Protein AF-A0A1F9QFZ4-F1 (afdb_monomer)

Mean predicted aligned error: 11.12 Å

Radius of gyration: 21.66 Å; Cα contacts (8 Å, |Δi|>4): 250; chains: 1; bounding box: 49×41×71 Å

pLDDT: mean 77.94, std 18.56, range [30.17, 95.62]

Nearest PDB structures (foldseek):
  7vnn-assembly1_D  TM=1.848E-01  e=7.089E-01  Clostridioides difficile

Sequence (187 aa):
MIRFLRSAGFRTFTNGVMRIFTDQLNAHVEKIAKREGIDILWWPSVDGGKNGAKQEYVEKHFVRKHDRRKGNFMYRIIADMERTQSFATRTLQKKNGEPFDKLYKCSKIVKQYYIYFHDQYLGGPCYLKLSTYFPFNAEFYFNGHNAVRLQLDKQGIGYRMHKNPSPGFKTCRRFSRLRFPSAENRS

Structure (mmCIF, N/CA/C/O backbone):
data_AF-A0A1F9QFZ4-F1
#
_entry.id   AF-A0A1F9QFZ4-F1
#
loop_
_atom_site.group_PDB
_atom_site.id
_atom_site.type_symbol
_atom_site.label_atom_id
_atom_site.label_alt_id
_atom_site.label_comp_id
_atom_site.label_asym_id
_atom_site.label_entity_id
_atom_site.label_seq_id
_atom_site.pdbx_PDB_ins_code
_atom_site.Cartn_x
_atom_site.Cartn_y
_atom_site.Cartn_z
_atom_site.occupancy
_atom_site.B_iso_or_equiv
_atom_site.auth_seq_id
_atom_site.auth_comp_id
_atom_site.auth_asym_id
_atom_site.auth_atom_id
_atom_site.pdbx_PDB_model_num
ATOM 1 N N . MET A 1 1 ? 15.915 -8.441 -4.656 1.00 65.25 1 MET A N 1
ATOM 2 C CA . MET A 1 1 ? 15.500 -7.810 -5.928 1.00 65.25 1 MET A CA 1
ATOM 3 C C . MET A 1 1 ? 15.753 -8.672 -7.164 1.00 65.25 1 MET A C 1
ATOM 5 O O . MET A 1 1 ? 14.852 -9.383 -7.574 1.00 65.25 1 MET A O 1
ATOM 9 N N . ILE A 1 2 ? 16.961 -8.668 -7.744 1.00 69.06 2 ILE A N 1
ATOM 10 C CA . ILE A 1 2 ? 17.273 -9.430 -8.973 1.00 69.06 2 ILE A CA 1
ATOM 11 C C . ILE A 1 2 ? 17.060 -10.936 -8.757 1.00 69.06 2 ILE A C 1
ATOM 13 O O . ILE A 1 2 ? 16.543 -11.616 -9.633 1.00 69.06 2 ILE A O 1
ATOM 17 N N . ARG A 1 3 ? 17.371 -11.443 -7.555 1.00 73.38 3 ARG A N 1
ATOM 18 C CA . ARG A 1 3 ? 17.100 -12.837 -7.163 1.00 73.38 3 ARG A CA 1
ATOM 19 C C . ARG A 1 3 ? 15.605 -13.194 -7.207 1.00 73.38 3 ARG A C 1
ATOM 21 O O . ARG A 1 3 ? 15.288 -14.265 -7.693 1.00 73.38 3 ARG A O 1
ATOM 28 N N . PHE A 1 4 ? 14.719 -12.285 -6.782 1.00 70.75 4 PHE A N 1
ATOM 29 C CA . PHE A 1 4 ? 13.262 -12.484 -6.822 1.00 70.75 4 PHE A CA 1
ATOM 30 C C . PHE A 1 4 ? 12.738 -12.553 -8.262 1.00 70.75 4 PHE A C 1
ATOM 32 O O . PHE A 1 4 ? 11.977 -13.446 -8.612 1.00 70.75 4 PHE A O 1
ATOM 39 N N . LEU A 1 5 ? 13.191 -11.645 -9.132 1.00 71.94 5 LEU A N 1
ATOM 40 C CA . LEU A 1 5 ? 12.770 -11.670 -10.534 1.00 71.94 5 LEU A CA 1
ATOM 41 C C . LEU A 1 5 ? 13.292 -12.916 -11.267 1.00 71.94 5 LEU A C 1
ATOM 43 O O . LEU A 1 5 ? 12.565 -13.503 -12.063 1.00 71.94 5 LEU A O 1
ATOM 47 N N . ARG A 1 6 ? 14.519 -13.360 -10.958 1.00 76.56 6 ARG A N 1
ATOM 48 C CA . ARG A 1 6 ? 15.069 -14.616 -11.494 1.00 76.56 6 ARG A CA 1
ATOM 49 C C . ARG A 1 6 ? 14.302 -15.843 -11.002 1.00 76.56 6 ARG A C 1
ATOM 51 O O . ARG A 1 6 ? 14.038 -16.726 -11.807 1.00 76.56 6 ARG A O 1
ATOM 58 N N . SER A 1 7 ? 13.924 -15.898 -9.721 1.00 75.38 7 SER A N 1
ATOM 59 C CA . SER A 1 7 ? 13.113 -17.005 -9.189 1.00 75.38 7 SER A CA 1
ATOM 60 C C . SER A 1 7 ? 11.695 -17.020 -9.759 1.00 75.38 7 SER A C 1
ATOM 62 O O . SER A 1 7 ? 11.120 -18.087 -9.909 1.00 75.38 7 SER A O 1
ATOM 64 N N . ALA A 1 8 ? 11.154 -15.859 -10.136 1.00 71.06 8 ALA A N 1
ATOM 65 C CA . ALA A 1 8 ? 9.886 -15.746 -10.855 1.00 71.06 8 ALA A CA 1
ATOM 66 C C . ALA A 1 8 ? 9.988 -16.110 -12.356 1.00 71.06 8 ALA A C 1
ATOM 68 O O . ALA A 1 8 ? 9.022 -15.935 -13.090 1.00 71.06 8 ALA A O 1
ATOM 69 N N . GLY A 1 9 ? 11.145 -16.593 -12.828 1.00 74.88 9 GLY A N 1
ATOM 70 C CA . GLY A 1 9 ? 11.343 -17.076 -14.200 1.00 74.88 9 GLY A CA 1
ATOM 71 C C . GLY A 1 9 ? 11.774 -16.012 -15.214 1.00 74.88 9 GLY A C 1
ATOM 72 O O . GLY A 1 9 ? 12.004 -16.333 -16.380 1.00 74.88 9 GLY A O 1
ATOM 73 N N . PHE A 1 10 ? 11.945 -14.753 -14.800 1.00 74.44 10 PHE A N 1
ATOM 74 C CA . PHE A 1 10 ? 12.331 -13.681 -15.716 1.00 74.44 10 PHE A CA 1
ATOM 75 C C . PHE A 1 10 ? 13.844 -13.659 -15.947 1.00 74.44 10 PHE A C 1
ATOM 77 O O . PHE A 1 10 ? 14.644 -13.501 -15.020 1.00 74.44 10 PHE A O 1
ATOM 84 N N . ARG A 1 11 ? 14.236 -13.789 -17.219 1.00 68.38 11 ARG A N 1
ATOM 85 C CA . ARG A 1 11 ? 15.632 -13.668 -17.674 1.00 68.38 11 ARG A CA 1
ATOM 86 C C . ARG A 1 11 ? 16.022 -12.219 -17.982 1.00 68.38 11 ARG A C 1
ATOM 88 O O . ARG A 1 11 ? 17.185 -11.858 -17.821 1.00 68.38 11 ARG A O 1
ATOM 95 N N . THR A 1 12 ? 15.049 -11.395 -18.371 1.00 68.94 12 THR A N 1
ATOM 96 C CA . THR A 1 12 ? 15.193 -9.960 -18.648 1.00 68.94 12 THR A CA 1
ATOM 97 C C . THR A 1 12 ? 14.284 -9.152 -17.726 1.00 68.94 12 THR A C 1
ATOM 99 O O . THR A 1 12 ? 13.209 -9.599 -17.328 1.00 68.94 12 THR A O 1
ATOM 102 N N . PHE A 1 13 ? 14.726 -7.954 -17.348 1.00 75.81 13 PHE A N 1
ATOM 103 C CA . PHE A 1 13 ? 14.050 -7.127 -16.346 1.00 75.81 13 PHE A CA 1
ATOM 104 C C . PHE A 1 13 ? 13.580 -5.827 -16.977 1.00 75.81 13 PHE A C 1
ATOM 106 O O . PHE A 1 13 ? 14.001 -4.758 -16.560 1.00 75.81 13 PHE A O 1
ATOM 113 N N . THR A 1 14 ? 12.754 -5.897 -18.015 1.00 82.75 14 THR A N 1
ATOM 114 C CA . THR A 1 14 ? 12.280 -4.700 -18.720 1.00 82.75 14 THR A CA 1
ATOM 115 C C . THR A 1 14 ? 11.283 -3.904 -17.871 1.00 82.75 14 THR A C 1
ATOM 117 O O . THR A 1 14 ? 10.671 -4.421 -16.932 1.00 82.75 14 THR A O 1
ATOM 120 N N . ASN A 1 15 ? 11.055 -2.637 -18.231 1.00 82.69 15 ASN A N 1
ATOM 121 C CA . ASN A 1 15 ? 9.974 -1.851 -17.622 1.00 82.69 15 ASN A CA 1
ATOM 122 C C . ASN A 1 15 ? 8.592 -2.495 -17.866 1.00 82.69 15 ASN A C 1
ATOM 124 O O . ASN A 1 15 ? 7.703 -2.350 -17.032 1.00 82.69 15 ASN A O 1
ATOM 128 N N . GLY A 1 16 ? 8.423 -3.240 -18.968 1.00 85.81 16 GLY A N 1
ATOM 129 C CA . GLY A 1 16 ? 7.199 -3.991 -19.262 1.00 85.81 16 GLY A CA 1
ATOM 130 C C . GLY A 1 16 ? 6.939 -5.111 -18.254 1.00 85.81 16 GLY A C 1
ATOM 131 O O . GLY A 1 16 ? 5.830 -5.222 -17.743 1.00 85.81 16 GLY A O 1
ATOM 132 N N . VAL A 1 17 ? 7.974 -5.872 -17.879 1.00 84.94 17 VAL A N 1
ATOM 133 C CA . VAL A 1 17 ? 7.864 -6.899 -16.827 1.00 84.94 17 VAL A CA 1
ATOM 134 C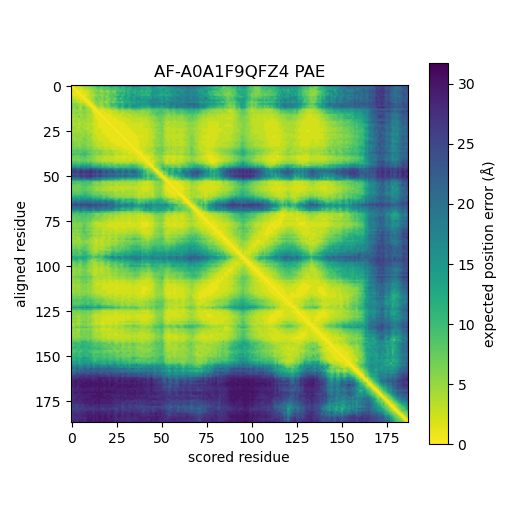 C . VAL A 1 17 ? 7.449 -6.274 -15.494 1.00 84.94 17 VAL A C 1
ATOM 136 O O . VAL A 1 17 ? 6.544 -6.779 -14.834 1.00 84.94 17 VAL A O 1
ATOM 139 N N . MET A 1 18 ? 8.053 -5.143 -15.108 1.00 86.19 18 MET A N 1
ATOM 140 C CA . MET A 1 18 ? 7.659 -4.437 -13.879 1.00 86.19 18 MET A CA 1
ATOM 141 C C . MET A 1 18 ? 6.194 -3.992 -13.923 1.00 86.19 18 MET A C 1
ATOM 143 O O . MET A 1 18 ? 5.493 -4.116 -12.923 1.00 86.19 18 MET A O 1
ATOM 147 N N . ARG A 1 19 ? 5.732 -3.513 -15.084 1.00 88.00 19 ARG A N 1
ATOM 148 C CA . ARG A 1 19 ? 4.348 -3.082 -15.291 1.00 88.00 19 ARG A CA 1
ATOM 149 C C . ARG A 1 19 ? 3.355 -4.234 -15.143 1.00 88.00 19 ARG A C 1
ATOM 151 O O . ARG A 1 19 ? 2.362 -4.056 -14.455 1.00 88.00 19 ARG A O 1
ATOM 158 N N . ILE A 1 20 ? 3.659 -5.419 -15.679 1.00 89.69 20 ILE A N 1
ATOM 159 C CA . ILE A 1 20 ? 2.808 -6.613 -15.518 1.00 89.69 20 ILE A CA 1
ATOM 160 C C . ILE A 1 20 ? 2.581 -6.925 -14.035 1.00 89.69 20 ILE A C 1
ATOM 162 O O . ILE A 1 20 ? 1.445 -7.125 -13.611 1.00 89.69 20 ILE A O 1
ATOM 166 N N . PHE A 1 21 ? 3.641 -6.919 -13.224 1.00 88.81 21 PHE A N 1
ATOM 167 C CA . PHE A 1 21 ? 3.508 -7.154 -11.785 1.00 88.81 21 PHE A CA 1
ATOM 168 C C . PHE A 1 21 ? 2.743 -6.036 -11.069 1.00 88.81 21 PHE A C 1
ATOM 170 O O . PHE A 1 21 ? 1.946 -6.315 -10.176 1.00 88.81 21 PHE A O 1
ATOM 177 N N . THR A 1 22 ? 2.960 -4.778 -11.460 1.00 91.25 22 THR A N 1
ATOM 178 C CA . THR A 1 22 ? 2.176 -3.640 -10.963 1.00 91.25 22 THR A CA 1
ATOM 179 C C . THR A 1 22 ? 0.687 -3.818 -11.247 1.00 91.25 22 THR A C 1
ATOM 181 O O . THR A 1 22 ? -0.129 -3.635 -10.345 1.00 91.25 22 THR A O 1
ATOM 184 N N . ASP A 1 23 ? 0.327 -4.211 -12.465 1.00 92.88 23 ASP A N 1
ATOM 185 C CA . ASP A 1 23 ? -1.064 -4.400 -12.872 1.00 92.88 23 ASP A CA 1
ATOM 186 C C . ASP A 1 23 ? -1.697 -5.585 -12.124 1.00 92.88 23 ASP A C 1
ATOM 188 O O . ASP A 1 23 ? -2.798 -5.459 -11.586 1.00 92.88 23 ASP A O 1
ATOM 192 N N . GLN A 1 24 ? -0.969 -6.699 -11.979 1.00 92.81 24 GLN A N 1
ATOM 193 C CA . GLN A 1 24 ? -1.411 -7.853 -11.187 1.00 92.81 24 GLN A CA 1
ATOM 194 C C . GLN A 1 24 ? -1.642 -7.500 -9.714 1.00 92.81 24 GLN A C 1
ATOM 196 O O . GLN A 1 24 ? -2.657 -7.895 -9.140 1.00 92.81 24 GLN A O 1
ATOM 201 N N . LEU A 1 25 ? -0.730 -6.742 -9.099 1.00 92.50 25 LEU A N 1
ATOM 202 C CA . LEU A 1 25 ? -0.867 -6.321 -7.707 1.00 92.50 25 LEU A CA 1
ATOM 203 C C . LEU A 1 25 ? -2.071 -5.392 -7.520 1.00 92.50 25 LEU A C 1
ATOM 205 O O . LEU A 1 25 ? -2.849 -5.582 -6.587 1.00 92.50 25 LEU A O 1
ATOM 209 N N . ASN A 1 26 ? -2.251 -4.417 -8.415 1.00 94.00 26 ASN A N 1
ATOM 210 C CA . ASN A 1 26 ? -3.405 -3.521 -8.377 1.00 94.00 26 ASN A CA 1
ATOM 211 C C . ASN A 1 26 ? -4.721 -4.293 -8.507 1.00 94.00 26 ASN A C 1
ATOM 213 O O . ASN A 1 26 ? -5.596 -4.138 -7.657 1.00 94.00 26 ASN A O 1
ATOM 217 N N . ALA A 1 27 ? -4.823 -5.186 -9.495 1.00 95.19 27 ALA A N 1
ATOM 218 C CA . ALA A 1 27 ? -6.003 -6.024 -9.686 1.00 95.19 27 ALA A CA 1
ATOM 219 C C . ALA A 1 27 ? -6.281 -6.917 -8.465 1.00 95.19 27 ALA A C 1
ATOM 221 O O . ALA A 1 27 ? -7.435 -7.133 -8.093 1.00 95.19 27 ALA A O 1
ATOM 222 N N . HIS A 1 28 ? -5.235 -7.424 -7.807 1.00 94.31 28 HIS A N 1
ATOM 223 C CA . HIS A 1 28 ? -5.380 -8.234 -6.602 1.00 94.31 28 HIS A CA 1
ATOM 224 C C . HIS A 1 28 ? -5.918 -7.425 -5.414 1.00 94.31 28 HIS A C 1
ATOM 226 O O . HIS A 1 28 ? -6.856 -7.872 -4.752 1.00 94.31 28 HIS A O 1
ATOM 232 N N . VAL A 1 29 ? -5.370 -6.229 -5.170 1.00 93.19 29 VAL A N 1
ATOM 233 C CA . VAL A 1 29 ? -5.848 -5.326 -4.109 1.00 93.19 29 VAL A CA 1
ATOM 234 C C . VAL A 1 29 ? -7.303 -4.936 -4.352 1.00 93.19 29 VAL A C 1
ATOM 236 O O . VAL A 1 29 ? -8.114 -5.026 -3.435 1.00 93.19 29 VAL A O 1
ATOM 239 N N . GLU A 1 30 ? -7.662 -4.575 -5.584 1.00 94.44 30 GLU A N 1
ATOM 240 C CA . GLU A 1 30 ? -9.037 -4.222 -5.957 1.00 94.44 30 GLU A CA 1
ATOM 241 C C . GLU A 1 30 ? -10.002 -5.403 -5.788 1.00 94.44 30 GLU A C 1
ATOM 243 O O . GLU A 1 30 ? -11.102 -5.244 -5.254 1.00 94.44 30 GLU A O 1
ATOM 248 N N . LYS A 1 31 ? -9.577 -6.615 -6.166 1.00 95.50 31 LYS A N 1
ATOM 249 C CA . LYS A 1 31 ? -10.366 -7.837 -5.971 1.00 95.50 31 LYS A CA 1
ATOM 250 C C . LYS A 1 31 ? -10.617 -8.124 -4.491 1.00 95.50 31 LYS A C 1
ATOM 252 O O . LYS A 1 31 ? -11.746 -8.457 -4.132 1.00 95.50 31 LYS A O 1
ATOM 257 N N . ILE A 1 32 ? -9.593 -8.005 -3.642 1.00 93.00 32 ILE A N 1
ATOM 258 C CA . ILE A 1 32 ? -9.737 -8.184 -2.190 1.00 93.00 32 ILE A CA 1
ATOM 259 C C . ILE A 1 32 ? -10.654 -7.103 -1.621 1.00 93.00 32 ILE A C 1
ATOM 261 O O . ILE A 1 32 ? -11.606 -7.433 -0.924 1.00 93.00 32 ILE A O 1
ATOM 265 N N . ALA A 1 33 ? -10.426 -5.836 -1.966 1.00 93.50 33 ALA A N 1
ATOM 266 C CA . ALA A 1 33 ? -11.241 -4.718 -1.503 1.00 93.50 33 ALA A CA 1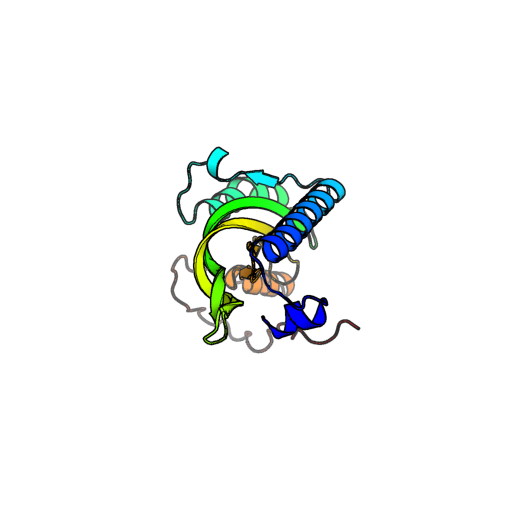
ATOM 267 C C . ALA A 1 33 ? -12.730 -4.934 -1.817 1.00 93.50 33 ALA A C 1
ATOM 269 O O . ALA A 1 33 ? -13.576 -4.826 -0.931 1.00 93.50 33 ALA A O 1
ATOM 270 N N . LYS A 1 34 ? -13.044 -5.355 -3.049 1.00 94.25 34 LYS A N 1
ATOM 271 C CA . LYS A 1 34 ? -14.412 -5.685 -3.466 1.00 94.25 34 LYS A CA 1
ATOM 272 C C . LYS A 1 34 ? -14.992 -6.873 -2.698 1.00 94.25 34 LYS A C 1
ATOM 274 O O . LYS A 1 34 ? -16.148 -6.817 -2.294 1.00 94.25 34 LYS A O 1
ATOM 279 N N . ARG A 1 35 ? -14.214 -7.944 -2.506 1.00 93.06 35 ARG A N 1
ATOM 280 C CA . ARG A 1 35 ? -14.666 -9.149 -1.789 1.00 93.06 35 ARG A CA 1
ATOM 281 C C . ARG A 1 35 ? -15.005 -8.854 -0.329 1.00 93.06 35 ARG A C 1
ATOM 283 O O . ARG A 1 35 ? -16.003 -9.357 0.165 1.00 93.06 35 ARG A O 1
ATOM 290 N N . GLU A 1 36 ? -14.191 -8.040 0.333 1.00 88.06 36 GLU A N 1
ATOM 291 C CA . GLU A 1 36 ? -14.385 -7.669 1.739 1.00 88.06 36 GLU A CA 1
ATOM 292 C C . GLU A 1 36 ? -15.364 -6.489 1.919 1.00 88.06 36 GLU A C 1
ATOM 294 O O . GLU A 1 36 ? -15.640 -6.084 3.047 1.00 88.06 36 GLU A O 1
ATOM 299 N N . GLY A 1 37 ? -15.885 -5.911 0.827 1.00 89.81 37 GLY A N 1
ATOM 300 C CA . GLY A 1 37 ? -16.805 -4.768 0.869 1.00 89.81 37 GLY A CA 1
ATOM 301 C C . GLY A 1 37 ? -16.161 -3.474 1.379 1.00 89.81 37 GLY A C 1
ATOM 302 O O . GLY A 1 37 ? -16.815 -2.677 2.050 1.00 89.81 37 GLY A O 1
ATOM 303 N N . ILE A 1 38 ? -14.869 -3.274 1.109 1.00 89.38 38 ILE A N 1
ATOM 304 C CA . ILE A 1 38 ? -14.099 -2.125 1.590 1.00 89.38 38 ILE A CA 1
ATOM 305 C C . ILE A 1 38 ? -13.768 -1.216 0.416 1.00 89.38 38 ILE A C 1
ATOM 307 O O . ILE A 1 38 ? -12.968 -1.583 -0.443 1.00 89.38 38 ILE A O 1
ATOM 311 N N . ASP A 1 39 ? -14.324 -0.004 0.392 1.00 89.00 39 ASP A N 1
ATOM 312 C CA . ASP A 1 39 ? -14.003 0.904 -0.710 1.00 89.00 39 ASP A CA 1
ATOM 313 C C . ASP A 1 39 ? -12.581 1.468 -0.597 1.00 89.00 39 ASP A C 1
ATOM 315 O O . ASP A 1 39 ? -12.064 1.767 0.489 1.00 89.00 39 ASP A O 1
ATOM 319 N N . ILE A 1 40 ? -11.984 1.674 -1.768 1.00 92.81 40 ILE A N 1
ATOM 320 C CA . ILE A 1 40 ? -10.698 2.340 -1.941 1.00 92.81 40 ILE A CA 1
ATOM 321 C C . ILE A 1 40 ? -10.967 3.829 -2.167 1.00 92.81 40 ILE A C 1
ATOM 323 O O . ILE A 1 40 ? -11.568 4.215 -3.167 1.00 92.81 40 ILE A O 1
ATOM 327 N N . LEU A 1 41 ? -10.514 4.678 -1.247 1.00 92.50 41 LEU A N 1
ATOM 328 C CA . LEU A 1 41 ? -10.613 6.130 -1.383 1.00 92.50 41 LEU A CA 1
ATOM 329 C C . LEU A 1 41 ? -9.438 6.676 -2.185 1.00 92.50 41 LEU A C 1
ATOM 331 O O . LEU A 1 41 ? -8.287 6.404 -1.853 1.00 92.50 41 LEU A O 1
ATOM 335 N N . TRP A 1 42 ? -9.718 7.498 -3.191 1.00 91.75 42 TRP A N 1
ATOM 336 C CA . TRP A 1 42 ? -8.683 8.217 -3.926 1.00 91.75 42 TRP A CA 1
ATOM 337 C C . TRP A 1 42 ? -8.329 9.526 -3.219 1.00 91.75 42 TRP A C 1
ATOM 339 O O . TRP A 1 42 ? -9.088 10.491 -3.278 1.00 91.75 42 TRP A O 1
ATOM 349 N N . TRP A 1 43 ? -7.180 9.561 -2.539 1.00 89.81 43 TRP A N 1
ATOM 350 C CA . TRP A 1 43 ? -6.787 10.667 -1.661 1.00 89.81 43 TRP A CA 1
ATOM 351 C C . TRP A 1 43 ? -6.787 12.053 -2.327 1.00 89.81 43 TRP A C 1
ATOM 353 O O . TRP A 1 43 ? -7.321 12.984 -1.716 1.00 89.81 43 TRP A O 1
ATOM 363 N N . PRO A 1 44 ? -6.282 12.222 -3.568 1.00 83.44 44 PRO A N 1
ATOM 364 C CA . PRO A 1 44 ? -6.315 13.518 -4.246 1.00 83.44 44 PRO A CA 1
ATOM 365 C C . PRO A 1 44 ? -7.720 14.115 -4.409 1.00 83.44 44 PRO A C 1
ATOM 367 O O . PRO A 1 44 ? -7.845 15.332 -4.493 1.00 83.44 44 PRO A O 1
ATOM 370 N N . SER A 1 45 ? -8.770 13.288 -4.423 1.00 78.81 45 SER A N 1
ATOM 371 C CA . SER A 1 45 ? -10.165 13.737 -4.545 1.00 78.81 45 SER A CA 1
ATOM 372 C C . SER A 1 45 ? -10.872 13.971 -3.207 1.00 78.81 45 SER A C 1
ATOM 374 O O . SER A 1 45 ? -12.024 14.391 -3.218 1.00 78.81 45 SER A O 1
ATOM 376 N N . VAL A 1 46 ? -10.228 13.684 -2.071 1.00 74.19 46 VAL A N 1
ATOM 377 C CA .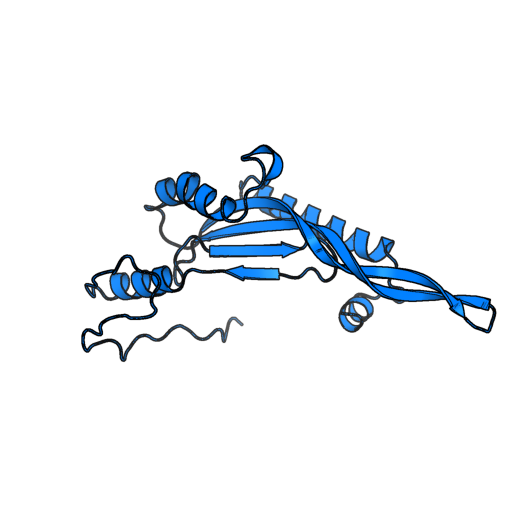 VAL A 1 46 ? -10.857 13.795 -0.744 1.00 74.19 46 VAL A CA 1
ATOM 378 C C . VAL A 1 46 ? -10.533 15.132 -0.075 1.00 74.19 46 VAL A C 1
ATOM 380 O O . VAL A 1 46 ? -11.456 15.859 0.255 1.00 74.19 46 VAL A O 1
ATOM 383 N N . ASP A 1 47 ? -9.249 15.465 0.113 1.00 64.44 47 ASP A N 1
ATOM 384 C CA . ASP A 1 47 ? -8.841 16.615 0.953 1.00 64.44 47 ASP A CA 1
ATOM 385 C C . ASP A 1 47 ? -7.565 17.345 0.457 1.00 64.44 47 ASP A C 1
ATOM 387 O O . ASP A 1 47 ? -6.894 18.057 1.205 1.00 64.44 47 ASP A O 1
ATOM 391 N N . GLY A 1 48 ? -7.185 17.187 -0.818 1.00 56.69 48 GLY A N 1
ATOM 392 C CA . GLY A 1 48 ? -6.175 18.055 -1.447 1.00 56.69 48 GLY A CA 1
ATOM 393 C C . GLY A 1 48 ? -4.722 17.898 -0.961 1.00 56.69 48 GLY A C 1
ATOM 394 O O . GLY A 1 48 ? -3.909 18.792 -1.182 1.00 56.69 48 GLY A O 1
ATOM 395 N N . GLY A 1 49 ? -4.353 16.770 -0.339 1.00 54.53 49 GLY A N 1
ATOM 396 C CA . GLY A 1 49 ? -2.943 16.354 -0.294 1.00 54.53 49 GLY A CA 1
ATOM 397 C C . GLY A 1 49 ? -2.032 17.033 0.742 1.00 54.53 49 GLY A C 1
ATOM 398 O O . GLY A 1 49 ? -0.869 17.288 0.439 1.00 54.53 4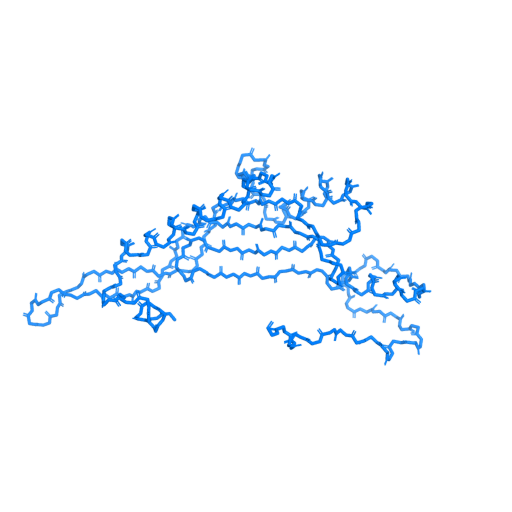9 GLY A O 1
ATOM 399 N N . LYS A 1 50 ? -2.487 17.287 1.978 1.00 54.62 50 LYS A N 1
ATOM 400 C CA . LYS A 1 50 ? -1.564 17.654 3.078 1.00 54.62 50 LYS A CA 1
ATOM 401 C C . LYS A 1 50 ? -0.936 16.412 3.734 1.00 54.62 50 LYS A C 1
ATOM 403 O O . LYS A 1 50 ? -1.621 15.422 3.997 1.00 54.62 50 LYS A O 1
ATOM 408 N N . ASN A 1 51 ? 0.365 16.463 4.032 1.00 49.66 51 ASN A N 1
ATOM 409 C CA . ASN A 1 51 ? 1.059 15.418 4.799 1.00 49.66 51 ASN A CA 1
ATOM 410 C C . ASN A 1 51 ? 0.464 15.308 6.217 1.00 49.66 51 ASN A C 1
ATOM 412 O O . ASN A 1 51 ? 0.202 16.323 6.853 1.00 49.66 51 ASN A O 1
ATOM 416 N N . GLY A 1 52 ? 0.231 14.082 6.702 1.00 59.66 52 GLY A N 1
ATOM 417 C CA . GLY A 1 52 ? -0.386 13.806 8.014 1.00 59.66 52 GLY A CA 1
ATOM 418 C C . GLY A 1 52 ? -1.922 13.750 8.021 1.00 59.66 52 GLY A C 1
ATOM 419 O O . GLY A 1 52 ? -2.502 13.080 8.872 1.00 59.66 52 GLY A O 1
ATOM 420 N N . ALA A 1 53 ? -2.587 14.331 7.017 1.00 77.31 53 ALA A N 1
ATOM 421 C CA . ALA A 1 53 ? -4.048 14.398 6.972 1.00 77.31 53 ALA A CA 1
ATOM 422 C C . ALA A 1 53 ? -4.729 13.038 6.727 1.00 77.31 53 ALA A C 1
ATOM 424 O O . ALA A 1 53 ? -5.861 12.855 7.155 1.00 77.31 53 ALA A O 1
ATOM 425 N N . LYS A 1 54 ? -4.059 12.050 6.109 1.00 86.69 54 LYS A N 1
ATOM 426 C CA . LYS A 1 54 ? -4.645 10.712 5.865 1.00 86.69 54 LYS A CA 1
ATOM 427 C C . LYS A 1 54 ? -5.010 9.991 7.165 1.00 86.69 54 LYS A C 1
ATOM 429 O O . LYS A 1 54 ? -6.110 9.460 7.294 1.00 86.69 54 LYS A O 1
ATOM 434 N N . GLN A 1 55 ? -4.087 9.980 8.131 1.00 86.31 55 GLN A N 1
ATOM 435 C CA . GLN A 1 55 ? -4.314 9.320 9.415 1.00 86.31 55 GLN A CA 1
ATOM 436 C C . GLN A 1 55 ? -5.382 10.063 10.222 1.00 86.31 55 GLN A C 1
ATOM 438 O O . GLN A 1 55 ? -6.329 9.431 10.681 1.00 86.31 55 GLN A O 1
ATOM 443 N N . GLU A 1 56 ? -5.286 11.392 10.318 1.00 86.00 56 GLU A N 1
ATOM 444 C CA . GLU A 1 56 ? -6.292 12.218 10.996 1.00 86.00 56 GLU A CA 1
ATOM 445 C C . GLU A 1 56 ? -7.685 12.052 10.366 1.00 86.00 56 GLU A C 1
ATOM 447 O O . GLU A 1 56 ? -8.686 11.899 11.069 1.00 86.00 56 GLU A O 1
ATOM 452 N N . TYR A 1 57 ? -7.757 12.000 9.033 1.00 88.06 57 TYR A N 1
ATOM 453 C CA . TYR A 1 57 ? -8.988 11.742 8.296 1.00 88.06 57 TYR A CA 1
ATOM 454 C C . TYR A 1 57 ? -9.596 10.394 8.687 1.00 88.06 57 TYR A C 1
ATOM 456 O O . TYR A 1 57 ? -10.796 10.323 8.963 1.00 88.06 57 TYR A O 1
ATOM 464 N N . VAL A 1 58 ? -8.782 9.336 8.760 1.00 88.75 58 VAL A N 1
ATOM 465 C CA . VAL A 1 58 ? -9.254 8.004 9.155 1.00 88.75 58 VAL A CA 1
ATOM 466 C C . VAL A 1 58 ? -9.719 7.979 10.609 1.00 88.75 58 VAL A C 1
ATOM 468 O O . VAL A 1 58 ? -10.790 7.439 10.903 1.00 88.75 58 VAL A O 1
ATOM 471 N N . GLU A 1 59 ? -8.961 8.604 11.508 1.00 87.38 59 GLU A N 1
ATOM 472 C CA . GLU A 1 59 ? -9.314 8.739 12.923 1.00 87.38 59 GLU A CA 1
ATOM 473 C C . GLU A 1 59 ? -10.664 9.444 13.099 1.00 87.38 59 GLU A C 1
ATOM 475 O O . GLU A 1 59 ? -11.556 8.951 13.798 1.00 87.38 59 GLU A O 1
ATOM 480 N N . LYS A 1 60 ? -10.853 10.566 12.401 1.00 85.94 60 LYS A N 1
ATOM 481 C CA . LYS A 1 60 ? -12.061 11.387 12.482 1.00 85.94 60 LYS A CA 1
ATOM 482 C C . LYS A 1 60 ? -13.288 10.704 11.875 1.00 85.94 60 LYS A C 1
ATOM 484 O O . LYS A 1 60 ? -14.358 10.752 12.482 1.00 85.94 60 LYS A O 1
ATOM 489 N N . HIS A 1 61 ? -13.156 10.077 10.704 1.00 85.62 61 HIS A N 1
ATOM 490 C CA . HIS A 1 61 ? -14.307 9.587 9.935 1.00 85.62 61 HIS A CA 1
ATOM 491 C C . HIS A 1 61 ? -14.670 8.126 10.199 1.00 85.62 61 HIS A C 1
ATOM 493 O O . HIS A 1 61 ? -15.852 7.786 10.088 1.00 85.62 61 HIS A O 1
ATOM 499 N N . PHE A 1 62 ? -13.699 7.279 10.559 1.00 85.38 62 PHE A N 1
ATOM 500 C CA . PHE A 1 62 ? -13.908 5.835 10.701 1.00 85.38 62 PHE A CA 1
ATOM 501 C C . PHE A 1 62 ? -13.645 5.335 12.122 1.00 85.38 62 PHE A C 1
ATOM 503 O O . PHE A 1 62 ? -14.483 4.616 12.662 1.00 85.38 62 PHE A O 1
ATOM 510 N N . VAL A 1 63 ? -12.550 5.740 12.776 1.00 83.12 63 VAL A N 1
ATOM 511 C CA . VAL A 1 63 ? -12.208 5.204 14.112 1.00 83.12 63 VAL A CA 1
ATOM 512 C C . VAL A 1 63 ? -13.283 5.554 15.142 1.00 83.12 63 VAL A C 1
ATOM 514 O O . VAL A 1 63 ? -13.829 4.657 15.781 1.00 83.12 63 VAL A O 1
ATOM 517 N N . ARG A 1 64 ? -13.694 6.828 15.227 1.00 73.94 64 ARG A N 1
ATOM 518 C CA . ARG A 1 64 ? -14.741 7.269 16.176 1.00 73.94 64 ARG A CA 1
ATOM 519 C C . ARG A 1 64 ? -16.094 6.572 15.980 1.00 73.94 64 ARG A C 1
ATOM 521 O O . ARG A 1 64 ? -16.867 6.486 16.928 1.00 73.94 64 ARG A O 1
ATOM 528 N N . LYS A 1 65 ? -16.394 6.073 14.775 1.00 70.69 65 LYS A N 1
ATOM 529 C CA . LYS A 1 65 ? -17.643 5.345 14.473 1.00 70.69 65 LYS A CA 1
ATOM 530 C C . LYS A 1 65 ? -17.559 3.853 14.805 1.00 70.69 65 LYS A C 1
ATOM 532 O O . LYS A 1 65 ? -18.589 3.214 15.005 1.00 70.69 65 LYS A O 1
ATOM 537 N N . HIS A 1 66 ? -16.350 3.295 14.854 1.00 67.19 66 HIS A N 1
ATOM 538 C CA . HIS A 1 66 ? -16.107 1.859 15.002 1.00 67.19 66 HIS A CA 1
ATOM 539 C C . HIS A 1 66 ? -15.575 1.443 16.377 1.00 67.19 66 HIS A C 1
ATOM 541 O O . HIS A 1 66 ? -15.353 0.255 16.584 1.00 67.19 66 HIS A O 1
ATOM 547 N N . ASP A 1 67 ? -15.470 2.370 17.331 1.00 60.22 67 ASP A N 1
ATOM 548 C CA . ASP A 1 67 ? -14.932 2.155 18.689 1.00 60.22 67 ASP A CA 1
ATOM 549 C C . ASP A 1 67 ? -15.655 1.054 19.505 1.00 60.22 67 ASP A C 1
ATOM 551 O O . ASP A 1 67 ? -15.181 0.600 20.540 1.00 60.22 67 ASP A O 1
ATOM 555 N N . ARG A 1 68 ? -16.815 0.576 19.030 1.00 61.56 68 ARG A N 1
ATOM 556 C CA . ARG A 1 68 ? -17.589 -0.514 19.654 1.00 61.56 68 ARG A CA 1
ATOM 557 C C . ARG A 1 68 ? -17.342 -1.898 19.044 1.00 61.56 68 ARG A C 1
ATOM 559 O O . ARG A 1 68 ? -17.836 -2.887 19.586 1.00 61.56 68 ARG A O 1
ATOM 566 N N . ARG A 1 69 ? -16.634 -1.995 17.914 1.00 68.81 69 ARG A N 1
ATOM 567 C CA . ARG A 1 69 ? -16.336 -3.282 17.266 1.00 68.81 69 ARG A CA 1
ATOM 568 C C . ARG A 1 69 ? -15.161 -3.950 17.977 1.00 68.81 69 ARG A C 1
ATOM 570 O O . ARG A 1 69 ? -14.124 -3.331 18.180 1.00 68.81 69 ARG A O 1
ATOM 577 N N . LYS A 1 70 ? -15.331 -5.219 18.353 1.00 74.44 70 LYS A N 1
ATOM 578 C CA . LYS A 1 70 ? -14.273 -6.045 18.952 1.00 74.44 70 LYS A CA 1
ATOM 579 C C . LYS A 1 70 ? -13.570 -6.871 17.872 1.00 74.44 70 LYS A C 1
ATOM 581 O O . LYS A 1 70 ? -14.216 -7.305 16.922 1.00 74.44 70 LYS A O 1
ATOM 586 N N . GLY A 1 71 ? -12.280 -7.140 18.070 1.00 84.31 71 GLY A N 1
ATOM 587 C CA . GLY A 1 71 ? -11.473 -7.991 17.190 1.00 84.31 71 GLY A CA 1
ATOM 588 C C . GLY A 1 71 ? -10.759 -7.227 16.073 1.00 84.31 71 GLY A C 1
ATOM 589 O O . GLY A 1 71 ? -10.701 -6.000 16.085 1.00 84.31 71 GLY A O 1
ATOM 590 N N . ASN A 1 72 ? -10.194 -7.967 15.118 1.00 88.69 72 ASN A N 1
ATOM 591 C CA . ASN A 1 72 ? -9.456 -7.402 13.989 1.00 88.69 72 ASN A CA 1
ATOM 592 C C . ASN A 1 72 ? -10.417 -6.972 12.885 1.00 88.69 72 ASN A C 1
ATOM 594 O O . ASN A 1 72 ? -11.259 -7.759 12.455 1.00 88.69 72 ASN A O 1
ATOM 598 N N . PHE A 1 73 ? -10.271 -5.747 12.394 1.00 89.06 73 PHE A N 1
ATOM 599 C CA . PHE A 1 73 ? -11.075 -5.269 11.275 1.00 89.06 73 PHE A CA 1
ATOM 600 C C . PHE A 1 73 ? -10.366 -4.161 10.510 1.00 89.06 73 PHE A C 1
ATOM 602 O O . PHE A 1 73 ? -9.509 -3.456 11.034 1.00 89.06 73 PHE A O 1
ATOM 609 N N . MET A 1 74 ? -10.752 -3.983 9.254 1.00 90.19 74 MET A N 1
ATOM 610 C CA . MET A 1 74 ? -10.204 -2.947 8.392 1.00 90.19 74 MET A CA 1
ATOM 611 C C . MET A 1 74 ? -11.080 -1.693 8.448 1.00 90.19 74 MET A C 1
ATOM 613 O O . MET A 1 74 ? -12.306 -1.793 8.432 1.00 90.19 74 MET A O 1
ATOM 617 N N . TYR A 1 75 ? -10.464 -0.513 8.512 1.00 90.44 75 TYR A N 1
ATOM 618 C CA . TYR A 1 75 ? -11.176 0.763 8.434 1.00 90.44 75 TYR A CA 1
ATOM 619 C C . TYR A 1 75 ? -11.440 1.143 6.979 1.00 90.44 75 TYR A C 1
ATOM 621 O O . TYR A 1 75 ? -12.583 1.362 6.583 1.00 90.44 75 TYR A O 1
ATOM 629 N N . ARG A 1 76 ? -10.368 1.264 6.185 1.00 91.88 76 ARG A N 1
ATOM 630 C CA . ARG A 1 76 ? -10.427 1.759 4.805 1.00 91.88 76 ARG A CA 1
ATOM 631 C C . ARG A 1 76 ? -9.117 1.497 4.071 1.00 91.88 76 ARG A C 1
ATOM 633 O O . ARG A 1 76 ? -8.064 1.431 4.702 1.00 91.88 76 ARG A O 1
ATOM 640 N N . ILE A 1 77 ? -9.170 1.437 2.742 1.00 94.62 77 ILE A N 1
ATOM 641 C CA . ILE A 1 77 ? -7.980 1.573 1.896 1.00 94.62 77 ILE A CA 1
ATOM 642 C C . ILE A 1 77 ? -7.962 2.992 1.333 1.00 94.62 77 ILE A C 1
ATOM 644 O O . ILE A 1 77 ? -8.963 3.456 0.793 1.00 94.62 77 ILE A O 1
ATOM 648 N N . ILE A 1 78 ? -6.830 3.678 1.435 1.00 94.00 78 ILE A N 1
ATOM 649 C CA . ILE A 1 78 ? -6.596 4.965 0.777 1.00 94.00 78 ILE A CA 1
ATOM 650 C C . ILE A 1 78 ? -5.539 4.761 -0.306 1.00 94.00 78 ILE A C 1
ATOM 652 O O . ILE A 1 78 ? -4.453 4.268 -0.027 1.00 94.00 78 ILE A O 1
ATOM 656 N N . ALA A 1 79 ? -5.847 5.138 -1.539 1.00 93.94 79 ALA A N 1
ATOM 657 C CA . ALA A 1 79 ? -4.911 5.158 -2.651 1.00 93.94 79 ALA A CA 1
ATOM 658 C C . ALA A 1 79 ? -4.427 6.591 -2.908 1.00 93.94 79 ALA A C 1
ATOM 660 O O . ALA A 1 79 ? -5.228 7.524 -2.909 1.00 93.94 79 ALA A O 1
ATOM 661 N N . ASP A 1 80 ? -3.127 6.759 -3.136 1.00 92.56 80 ASP A N 1
ATOM 662 C CA . ASP A 1 80 ? -2.511 8.060 -3.423 1.00 92.56 80 ASP A CA 1
ATOM 663 C C . ASP A 1 80 ? -1.343 7.928 -4.411 1.00 92.56 80 ASP A C 1
ATOM 665 O O . ASP A 1 80 ? -0.800 6.838 -4.576 1.00 92.56 80 ASP A O 1
ATOM 669 N N . MET A 1 81 ? -0.934 9.020 -5.059 1.00 91.19 81 MET A N 1
ATOM 670 C CA . MET A 1 81 ? 0.293 9.084 -5.857 1.00 91.19 81 MET A CA 1
ATOM 671 C C . MET A 1 81 ? 1.415 9.716 -5.043 1.00 91.19 81 MET A C 1
ATOM 673 O O . MET A 1 81 ? 1.375 10.903 -4.738 1.00 91.19 81 MET A O 1
ATOM 677 N N . GLU A 1 82 ? 2.471 8.955 -4.763 1.00 90.75 82 GLU A N 1
ATOM 678 C CA . GLU A 1 82 ? 3.624 9.476 -4.028 1.00 90.75 82 GLU A CA 1
ATOM 679 C C . GLU A 1 82 ? 4.926 9.229 -4.776 1.00 90.75 82 GLU A C 1
ATOM 681 O O . GLU A 1 82 ? 5.115 8.222 -5.468 1.00 90.75 82 GLU A O 1
ATOM 686 N N . ARG A 1 83 ? 5.857 10.172 -4.626 1.00 90.81 83 ARG A N 1
ATOM 687 C CA . ARG A 1 83 ? 7.197 10.042 -5.179 1.00 90.81 83 ARG A CA 1
ATOM 688 C C . ARG A 1 83 ? 8.011 9.087 -4.309 1.00 90.81 83 ARG A C 1
ATOM 690 O O . ARG A 1 83 ? 8.234 9.355 -3.135 1.00 90.81 83 ARG A O 1
ATOM 697 N N . THR A 1 84 ? 8.477 7.988 -4.892 1.00 88.81 84 THR A N 1
ATOM 698 C CA . THR A 1 84 ? 9.225 6.940 -4.187 1.00 88.81 84 THR A CA 1
ATOM 699 C C . THR A 1 84 ? 10.503 6.554 -4.928 1.00 88.81 84 THR A C 1
ATOM 701 O O . THR A 1 84 ? 10.648 6.778 -6.136 1.00 88.81 84 THR A O 1
ATOM 704 N N . GLN A 1 85 ? 11.462 5.999 -4.187 1.00 89.12 85 GLN A N 1
ATOM 705 C CA . GLN A 1 85 ? 12.665 5.390 -4.748 1.00 89.12 85 GLN A CA 1
ATOM 706 C C . GLN A 1 85 ? 12.290 4.049 -5.383 1.00 89.12 85 GLN A C 1
ATOM 708 O O . GLN A 1 85 ? 11.724 3.164 -4.744 1.00 89.12 85 GLN A O 1
ATOM 713 N N . SER A 1 86 ? 12.609 3.906 -6.660 1.00 88.56 86 SER A N 1
ATOM 714 C CA . SER A 1 86 ? 12.230 2.775 -7.494 1.00 88.56 86 SER A CA 1
ATOM 715 C C . SER A 1 86 ? 13.377 2.401 -8.436 1.00 88.56 86 SER A C 1
ATOM 717 O O . SER A 1 86 ? 14.490 2.927 -8.351 1.00 88.56 86 SER A O 1
ATOM 719 N N . PHE A 1 87 ? 13.117 1.457 -9.333 1.00 86.31 87 PHE A N 1
ATOM 720 C CA . PHE A 1 87 ? 14.050 1.013 -10.348 1.00 86.31 87 PHE A CA 1
ATOM 721 C C . PHE A 1 87 ? 13.425 1.139 -11.734 1.00 86.31 87 PHE A C 1
ATOM 723 O O . PHE A 1 87 ? 12.217 0.987 -11.927 1.00 86.31 87 PHE A O 1
ATOM 730 N N . ALA A 1 88 ? 14.267 1.436 -12.709 1.00 85.75 88 ALA A N 1
ATOM 731 C CA . ALA A 1 88 ? 13.908 1.432 -14.114 1.00 85.75 88 ALA A CA 1
ATOM 732 C C . ALA A 1 88 ? 14.992 0.716 -14.903 1.00 85.75 88 ALA A C 1
ATOM 734 O O . ALA A 1 88 ? 16.128 0.572 -14.445 1.00 85.75 88 ALA A O 1
ATOM 735 N N . THR A 1 89 ? 14.618 0.282 -16.094 1.00 87.00 89 THR A N 1
ATOM 736 C CA . THR A 1 89 ? 15.520 -0.423 -16.993 1.00 87.00 89 THR A CA 1
ATOM 737 C C . THR A 1 89 ? 15.772 0.410 -18.226 1.00 87.00 89 THR A C 1
ATOM 739 O O . THR A 1 89 ? 14.838 0.964 -18.809 1.00 87.00 89 THR A O 1
ATOM 742 N N . ARG A 1 90 ? 17.045 0.498 -18.608 1.00 84.94 90 ARG A N 1
ATOM 743 C CA . ARG A 1 90 ? 17.495 1.113 -19.852 1.00 84.94 90 ARG A CA 1
ATOM 744 C C . ARG A 1 90 ? 18.235 0.071 -20.675 1.00 84.94 90 ARG A C 1
ATOM 746 O O . ARG A 1 90 ? 19.142 -0.579 -20.158 1.00 84.94 90 ARG A O 1
ATOM 753 N N . THR A 1 91 ? 17.870 -0.042 -21.944 1.00 85.25 91 THR A N 1
ATOM 754 C CA . THR A 1 91 ? 18.597 -0.866 -22.909 1.00 85.25 91 THR A CA 1
ATOM 755 C C . THR A 1 91 ? 19.849 -0.114 -23.353 1.00 85.25 91 THR A C 1
ATOM 757 O O . THR A 1 91 ? 19.789 1.059 -23.728 1.00 85.25 91 THR A O 1
ATOM 760 N N . LEU A 1 92 ? 20.994 -0.773 -23.239 1.00 85.00 92 LEU A N 1
ATOM 761 C CA . LEU A 1 92 ? 22.314 -0.279 -23.614 1.00 85.00 92 LEU A CA 1
ATOM 762 C C . LEU A 1 92 ? 22.937 -1.242 -24.624 1.00 85.00 92 LEU A C 1
ATOM 764 O O . LEU A 1 92 ? 22.537 -2.399 -24.691 1.00 85.00 92 LEU A O 1
ATOM 768 N N . GLN A 1 93 ? 23.932 -0.792 -25.383 1.00 88.25 93 GLN A N 1
ATOM 769 C CA . GLN A 1 93 ? 24.706 -1.671 -26.261 1.00 88.25 93 GLN A CA 1
ATOM 770 C C . GLN A 1 93 ? 25.988 -2.124 -25.561 1.00 88.25 93 GLN A C 1
ATOM 772 O O . GLN A 1 93 ? 26.679 -1.333 -24.913 1.00 88.25 93 GLN A O 1
ATOM 777 N N . LYS A 1 94 ? 26.297 -3.414 -25.666 1.00 84.50 94 LYS A N 1
ATOM 778 C CA . LYS A 1 94 ? 27.593 -3.976 -25.283 1.00 84.50 94 LYS A CA 1
ATOM 779 C C . LYS A 1 94 ? 28.657 -3.586 -26.320 1.00 84.50 94 LYS A C 1
ATOM 781 O O . LYS A 1 94 ? 28.340 -3.179 -27.432 1.00 84.50 94 LYS A O 1
ATOM 786 N N . LYS A 1 95 ? 29.937 -3.796 -25.987 1.00 85.75 95 LYS A N 1
ATOM 787 C CA . LYS A 1 95 ? 31.063 -3.568 -26.917 1.00 85.75 95 LYS A CA 1
ATOM 788 C C . LYS A 1 95 ? 30.983 -4.411 -28.201 1.00 85.75 95 LYS A C 1
ATOM 790 O O . LYS A 1 95 ? 31.526 -4.002 -29.213 1.00 85.75 95 LYS A O 1
ATOM 795 N N . ASN A 1 96 ? 30.309 -5.562 -28.155 1.00 87.81 96 ASN A N 1
ATOM 796 C CA . ASN A 1 96 ? 30.068 -6.441 -29.305 1.00 87.81 96 ASN A CA 1
ATOM 797 C C . ASN A 1 96 ? 28.791 -6.076 -30.099 1.00 87.81 96 ASN A C 1
ATOM 799 O O . ASN A 1 96 ? 28.373 -6.853 -30.947 1.00 87.81 96 ASN A O 1
ATOM 803 N N . GLY A 1 97 ? 28.142 -4.941 -29.803 1.00 85.75 97 GLY A N 1
ATOM 804 C CA . GLY A 1 97 ? 26.926 -4.476 -30.483 1.00 85.75 97 GLY A CA 1
ATOM 805 C C . GLY A 1 97 ? 25.612 -5.072 -29.962 1.00 85.75 97 GLY A C 1
ATOM 806 O O . GLY A 1 97 ? 24.542 -4.567 -30.295 1.00 85.75 97 GLY A O 1
ATOM 807 N N . GLU A 1 98 ? 25.648 -6.094 -29.102 1.00 86.12 98 GLU A N 1
ATOM 808 C CA . GLU A 1 98 ? 24.423 -6.700 -28.570 1.00 86.12 98 GLU A CA 1
ATOM 809 C C . GLU A 1 98 ? 23.710 -5.783 -27.561 1.00 86.12 98 GLU A C 1
ATOM 811 O O . GLU A 1 98 ? 24.359 -5.238 -26.655 1.00 86.12 98 GLU A O 1
ATOM 816 N N . PRO A 1 99 ? 22.373 -5.654 -27.627 1.00 83.50 99 PRO A N 1
ATOM 817 C CA . PRO A 1 99 ? 21.619 -4.936 -26.611 1.00 83.50 99 PRO A CA 1
ATOM 818 C C . PRO A 1 99 ? 21.605 -5.706 -25.281 1.00 83.50 99 PRO A C 1
ATOM 820 O O . PRO A 1 99 ? 21.487 -6.930 -25.237 1.00 83.50 99 PRO A O 1
ATOM 823 N N . PHE A 1 100 ? 21.691 -4.983 -24.167 1.00 82.75 100 PHE A N 1
ATOM 824 C CA . PHE A 1 100 ? 21.483 -5.517 -22.826 1.00 82.75 100 PHE A CA 1
ATOM 825 C C . PHE A 1 100 ? 20.727 -4.528 -21.942 1.00 82.75 100 PHE A C 1
ATOM 827 O O . PHE A 1 100 ? 20.907 -3.314 -22.019 1.00 82.75 100 PHE A O 1
ATOM 834 N N . ASP A 1 101 ? 19.901 -5.065 -21.053 1.00 83.00 101 ASP A N 1
ATOM 835 C CA . ASP A 1 101 ? 19.101 -4.277 -20.127 1.00 83.00 101 ASP A CA 1
ATOM 836 C C . ASP A 1 101 ? 19.857 -4.008 -18.826 1.00 83.00 101 ASP A C 1
ATOM 838 O O . ASP A 1 101 ? 20.254 -4.932 -18.109 1.00 83.00 101 ASP A O 1
ATOM 842 N N . LYS A 1 102 ? 20.023 -2.726 -18.485 1.00 83.88 102 LYS A N 1
ATOM 843 C CA . LYS A 1 102 ? 20.620 -2.289 -17.222 1.00 83.88 102 LYS A CA 1
ATOM 844 C C . LYS A 1 102 ? 19.562 -1.688 -16.306 1.00 83.88 102 LYS A C 1
ATOM 846 O O . LYS A 1 102 ? 18.917 -0.695 -16.643 1.00 83.88 102 LYS A O 1
ATOM 851 N N . LEU A 1 103 ? 19.437 -2.272 -15.118 1.00 86.00 103 LEU A N 1
ATOM 852 C CA . LEU A 1 103 ? 18.610 -1.749 -14.037 1.00 86.00 103 LEU A CA 1
ATOM 853 C C . LEU A 1 103 ? 19.339 -0.597 -13.330 1.00 86.00 103 LEU A C 1
ATOM 855 O O . LEU A 1 103 ? 20.515 -0.725 -12.985 1.00 86.00 103 LEU A O 1
ATOM 859 N N . TYR A 1 104 ? 18.646 0.505 -13.068 1.00 87.00 104 TYR A N 1
ATOM 860 C CA . TYR A 1 104 ? 19.177 1.641 -12.316 1.00 87.00 104 TYR A CA 1
ATOM 861 C C . TYR A 1 104 ? 18.143 2.182 -11.327 1.00 87.00 104 TYR A C 1
ATOM 863 O O . TYR A 1 104 ? 16.934 2.053 -11.534 1.00 87.00 104 TYR A O 1
ATOM 871 N N . LYS A 1 105 ? 18.626 2.772 -10.228 1.00 89.56 105 LYS A N 1
ATOM 872 C CA . LYS A 1 105 ? 17.777 3.446 -9.239 1.00 89.56 105 LYS A CA 1
ATOM 873 C C . LYS A 1 105 ? 17.258 4.755 -9.823 1.00 89.56 105 LYS A C 1
ATOM 875 O O . LYS A 1 105 ? 18.011 5.499 -10.444 1.00 89.56 105 LYS A O 1
ATOM 880 N N . CYS A 1 106 ? 15.987 5.044 -9.604 1.00 89.44 106 CYS A N 1
ATOM 881 C CA . CYS A 1 106 ? 15.364 6.289 -10.026 1.00 89.44 106 CYS A CA 1
ATOM 882 C C . CYS A 1 106 ? 14.245 6.676 -9.062 1.00 89.44 106 CYS A C 1
ATOM 884 O O . CYS A 1 106 ? 13.761 5.857 -8.286 1.00 89.44 106 CYS A O 1
ATOM 886 N N . SER A 1 107 ? 13.816 7.930 -9.121 1.00 91.00 107 SER A N 1
ATOM 887 C CA . SER A 1 107 ? 12.639 8.384 -8.392 1.00 91.00 107 SER A CA 1
ATOM 888 C C . SER A 1 107 ? 11.444 8.410 -9.340 1.00 91.00 107 SER A C 1
ATOM 890 O O . SER A 1 107 ? 11.533 8.999 -10.417 1.00 91.00 107 SER A O 1
ATOM 892 N N . LYS A 1 108 ? 10.343 7.760 -8.956 1.00 89.81 108 LYS A N 1
ATOM 893 C CA . LYS A 1 108 ? 9.104 7.687 -9.741 1.00 89.81 108 LYS A CA 1
ATOM 894 C C . LYS A 1 108 ? 7.913 8.079 -8.881 1.00 89.81 108 LYS A C 1
ATOM 896 O O . LYS A 1 108 ? 7.906 7.813 -7.683 1.00 89.81 108 LYS A O 1
ATOM 901 N N . ILE A 1 109 ? 6.912 8.693 -9.502 1.00 91.44 109 ILE A N 1
ATOM 902 C CA . ILE A 1 109 ? 5.592 8.852 -8.890 1.00 91.44 109 ILE A CA 1
ATOM 903 C C . ILE A 1 109 ? 4.860 7.528 -9.076 1.00 91.44 109 ILE A C 1
ATOM 905 O O . ILE A 1 109 ? 4.766 7.021 -10.193 1.00 91.44 109 ILE A O 1
ATOM 909 N N . VAL A 1 110 ? 4.420 6.939 -7.971 1.00 91.81 110 VAL A N 1
ATOM 910 C CA . VAL A 1 110 ? 3.862 5.590 -7.930 1.00 91.81 110 VAL A CA 1
ATOM 911 C C . VAL A 1 110 ? 2.614 5.594 -7.062 1.00 91.81 110 VAL A C 1
ATOM 913 O O . VAL A 1 110 ? 2.600 6.224 -6.003 1.00 91.81 110 VAL A O 1
ATOM 916 N N . LYS A 1 111 ? 1.595 4.834 -7.474 1.00 93.94 111 LYS A N 1
ATOM 917 C CA . LYS A 1 111 ? 0.400 4.603 -6.662 1.00 93.94 111 LYS A CA 1
ATOM 918 C C . LYS A 1 111 ? 0.785 3.855 -5.378 1.00 93.94 111 LYS A C 1
ATOM 920 O O . LYS A 1 111 ? 1.425 2.804 -5.434 1.00 93.94 111 LYS A O 1
ATOM 925 N N . GLN A 1 112 ? 0.419 4.397 -4.228 1.00 94.50 112 GLN A N 1
ATOM 926 C CA . GLN A 1 112 ? 0.587 3.800 -2.908 1.00 94.50 112 GLN A CA 1
ATOM 927 C C . GLN A 1 112 ? -0.789 3.435 -2.361 1.00 94.50 112 GLN A C 1
ATOM 929 O O . GLN A 1 112 ? -1.716 4.239 -2.458 1.00 94.50 112 GLN A O 1
ATOM 934 N N . TYR A 1 113 ? -0.916 2.256 -1.761 1.00 95.62 113 TYR A N 1
ATOM 935 C CA . TYR A 1 113 ? -2.080 1.897 -0.957 1.00 95.62 113 TYR A CA 1
ATOM 936 C C . TYR A 1 113 ? -1.744 2.024 0.520 1.00 95.62 113 TYR A C 1
ATOM 938 O O . TYR A 1 113 ? -0.791 1.418 0.985 1.00 95.62 113 TYR A O 1
ATOM 946 N N . TYR A 1 114 ? -2.554 2.763 1.260 1.00 94.81 114 TYR A N 1
ATOM 947 C CA . TYR A 1 114 ? -2.562 2.805 2.712 1.00 94.81 114 TYR A CA 1
ATOM 948 C C . TYR A 1 114 ? -3.755 1.997 3.205 1.00 94.81 114 TYR A C 1
ATOM 950 O O . TYR A 1 114 ? -4.903 2.431 3.107 1.00 94.81 114 TYR A O 1
ATOM 958 N N . ILE A 1 115 ? -3.485 0.801 3.708 1.00 94.88 115 ILE A N 1
ATOM 959 C CA . ILE A 1 115 ? -4.498 -0.099 4.246 1.00 94.88 115 ILE A CA 1
ATOM 960 C C . ILE A 1 115 ? -4.599 0.181 5.741 1.00 94.88 115 ILE A C 1
ATOM 962 O O . ILE A 1 115 ? -3.704 -0.200 6.491 1.00 94.88 115 ILE A O 1
ATOM 966 N N . TYR A 1 116 ? -5.660 0.864 6.168 1.00 93.62 116 TYR A N 1
ATOM 967 C CA . TYR A 1 116 ? -5.895 1.192 7.572 1.00 93.62 116 TYR A CA 1
ATOM 968 C C . TYR A 1 116 ? -6.730 0.116 8.253 1.00 93.62 116 TYR A C 1
ATOM 970 O O . TYR A 1 116 ? -7.797 -0.250 7.758 1.00 93.62 116 TYR A O 1
ATOM 978 N N . PHE A 1 117 ? -6.293 -0.341 9.423 1.00 92.31 117 PHE A N 1
ATOM 979 C CA . PHE A 1 117 ? -6.974 -1.390 10.179 1.00 92.31 117 PHE A CA 1
ATOM 980 C C . PHE A 1 117 ? -6.806 -1.241 11.694 1.00 92.31 117 PHE A C 1
ATOM 982 O O . PHE A 1 117 ? -5.963 -0.490 12.189 1.00 92.31 117 PHE A O 1
ATOM 989 N N . HIS A 1 118 ? -7.662 -1.940 12.430 1.00 91.12 118 HIS A N 1
ATOM 990 C CA . HIS A 1 118 ? -7.561 -2.181 13.858 1.00 91.12 118 HIS A CA 1
ATOM 991 C C . HIS A 1 118 ? -7.034 -3.594 14.081 1.00 91.12 118 HIS A C 1
ATOM 993 O O . HIS A 1 118 ? -7.564 -4.553 13.514 1.00 91.12 118 HIS A O 1
ATOM 999 N N . ASP A 1 119 ? -6.034 -3.716 14.944 1.00 90.81 119 ASP A N 1
ATOM 1000 C CA . ASP A 1 119 ? -5.556 -5.000 15.433 1.00 90.81 119 ASP A CA 1
ATOM 1001 C C . ASP A 1 119 ? -5.841 -5.119 16.932 1.00 90.81 119 ASP A C 1
ATOM 1003 O O . ASP A 1 119 ? -5.613 -4.196 17.707 1.00 90.81 119 ASP A O 1
ATOM 1007 N N . GLN A 1 120 ? -6.334 -6.271 17.364 1.00 87.75 120 GLN A N 1
ATOM 1008 C CA . GLN A 1 120 ? -6.738 -6.507 18.745 1.00 87.75 120 GLN A CA 1
ATOM 1009 C C . GLN A 1 120 ? -5.571 -6.528 19.741 1.00 87.75 120 GLN A C 1
ATOM 1011 O O . GLN A 1 120 ? -5.812 -6.537 20.949 1.00 87.75 120 GLN A O 1
ATOM 1016 N N . TYR A 1 121 ? -4.322 -6.610 19.282 1.00 85.44 121 TYR A N 1
ATOM 1017 C CA . TYR A 1 121 ? -3.124 -6.571 20.118 1.00 85.44 121 TYR A CA 1
ATOM 1018 C C . TYR A 1 121 ? -2.426 -5.214 20.044 1.00 85.44 121 TYR A C 1
ATOM 1020 O O . TYR A 1 121 ? -1.972 -4.718 21.072 1.00 85.44 121 TYR A O 1
ATOM 1028 N N . LEU A 1 122 ? -2.365 -4.603 18.859 1.00 85.69 122 LEU A N 1
ATOM 1029 C CA . LEU A 1 122 ? -1.695 -3.312 18.647 1.00 85.69 122 LEU A CA 1
ATOM 1030 C C . LEU A 1 122 ? -2.627 -2.105 18.836 1.00 85.69 122 LEU A C 1
ATOM 1032 O O . LEU A 1 122 ? -2.165 -0.977 19.014 1.00 85.69 122 LEU A O 1
ATOM 1036 N N . GLY A 1 123 ? -3.936 -2.331 18.814 1.00 84.62 123 GLY A N 1
ATOM 1037 C CA . GLY A 1 123 ? -4.954 -1.295 18.744 1.00 84.62 123 GLY A CA 1
ATOM 1038 C C . GLY A 1 123 ? -5.095 -0.721 17.335 1.00 84.62 123 GLY A C 1
ATOM 1039 O O . GLY A 1 123 ? -4.739 -1.333 16.325 1.00 84.62 123 GLY A O 1
ATOM 1040 N N . GLY A 1 124 ? -5.641 0.489 17.254 1.00 84.94 124 GLY A N 1
ATOM 1041 C CA . GLY A 1 124 ? -5.769 1.197 15.990 1.00 84.94 124 GLY A CA 1
ATOM 1042 C C . GLY A 1 124 ? -5.830 2.716 16.154 1.00 84.94 124 GLY A C 1
ATOM 1043 O O . GLY A 1 124 ? -5.942 3.204 17.281 1.00 84.94 124 GLY A O 1
ATOM 1044 N N . PRO A 1 125 ? -5.760 3.452 15.035 1.00 89.56 125 PRO A N 1
ATOM 1045 C CA . PRO A 1 125 ? -5.545 2.920 13.689 1.00 89.56 125 PRO A CA 1
ATOM 1046 C C . PRO A 1 125 ? -4.076 2.560 13.415 1.00 89.56 125 PRO A C 1
ATOM 1048 O O . PRO A 1 125 ? -3.168 3.346 13.671 1.00 89.56 125 PRO A O 1
ATOM 1051 N N . CYS A 1 126 ? -3.862 1.367 12.864 1.00 92.44 126 CYS A N 1
ATOM 1052 C CA . CYS A 1 126 ? -2.607 0.956 12.238 1.00 92.44 126 CYS A CA 1
ATOM 1053 C C . CYS A 1 126 ? -2.732 1.128 10.720 1.00 92.44 126 CYS A C 1
ATOM 1055 O O . CYS A 1 126 ? -3.851 1.133 10.194 1.00 92.44 126 CYS A O 1
ATOM 1057 N N . TYR A 1 127 ? -1.610 1.232 10.004 1.00 94.12 127 TYR A N 1
ATOM 1058 C CA . TYR A 1 127 ? -1.634 1.156 8.546 1.00 94.12 127 TYR A CA 1
ATOM 1059 C C . TYR A 1 127 ? -0.495 0.328 7.962 1.00 94.12 127 TYR A C 1
ATOM 1061 O O . TYR A 1 127 ? 0.627 0.328 8.465 1.00 94.12 127 TYR A O 1
ATOM 1069 N N . LEU A 1 128 ? -0.796 -0.345 6.853 1.00 94.88 128 LEU A N 1
ATOM 1070 C CA . LEU A 1 128 ? 0.189 -0.918 5.946 1.00 94.88 128 LEU A CA 1
ATOM 1071 C C . LEU A 1 128 ? 0.211 -0.073 4.672 1.00 94.88 128 LEU A C 1
ATOM 1073 O O . LEU A 1 128 ? -0.766 -0.045 3.923 1.00 94.88 128 LEU A O 1
ATOM 1077 N N . LYS A 1 129 ? 1.318 0.628 4.438 1.00 94.50 129 LYS A N 1
ATOM 1078 C CA . LYS A 1 129 ? 1.600 1.312 3.179 1.00 94.50 129 LYS A CA 1
ATOM 1079 C C . LYS A 1 129 ? 2.225 0.314 2.216 1.00 94.50 129 LYS A C 1
ATOM 1081 O O . LYS A 1 129 ? 3.194 -0.345 2.573 1.00 94.50 129 LYS A O 1
ATOM 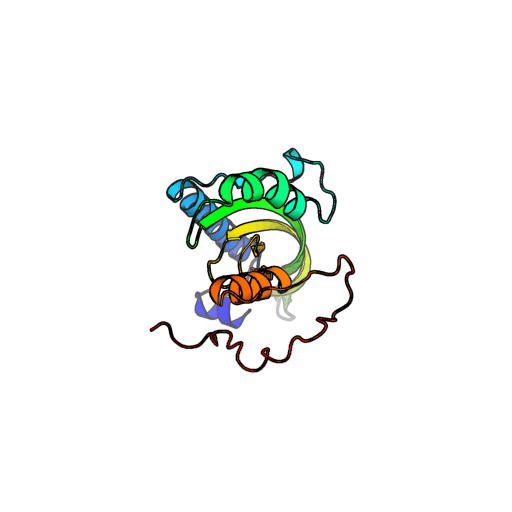1086 N N . LEU A 1 130 ? 1.702 0.222 1.002 1.00 94.62 130 LEU A N 1
ATOM 1087 C CA . LEU A 1 130 ? 2.166 -0.687 -0.036 1.00 94.62 130 LEU A CA 1
ATOM 1088 C C . LEU A 1 130 ? 2.391 0.072 -1.342 1.00 94.62 130 LEU A C 1
ATOM 1090 O O . LEU A 1 130 ? 1.455 0.620 -1.931 1.00 94.62 130 LEU A O 1
ATOM 1094 N N . SER A 1 131 ? 3.629 0.051 -1.824 1.00 94.00 131 SER A N 1
ATOM 1095 C CA . SER A 1 131 ? 3.986 0.593 -3.129 1.00 94.00 131 SER A CA 1
ATOM 1096 C C . SER A 1 131 ? 3.565 -0.361 -4.232 1.00 94.00 131 SER A C 1
ATOM 1098 O O . SER A 1 131 ? 3.936 -1.531 -4.233 1.00 94.00 131 SER A O 1
ATOM 1100 N N . THR A 1 132 ? 2.837 0.148 -5.223 1.00 91.88 132 THR A N 1
ATOM 1101 C CA . THR A 1 132 ? 2.339 -0.672 -6.340 1.00 91.88 132 THR A CA 1
ATOM 1102 C C . THR A 1 132 ? 3.353 -0.866 -7.460 1.00 91.88 132 THR A C 1
ATOM 1104 O O . THR A 1 132 ? 3.053 -1.510 -8.459 1.00 91.88 132 THR A O 1
ATOM 1107 N N . TYR A 1 133 ? 4.561 -0.323 -7.322 1.00 90.88 133 TYR A N 1
ATOM 1108 C CA . TYR A 1 133 ? 5.628 -0.486 -8.303 1.00 90.88 133 TYR A CA 1
ATOM 1109 C C . TYR A 1 133 ? 6.892 -1.020 -7.651 1.00 90.88 133 TYR A C 1
ATOM 1111 O O . TYR A 1 133 ? 7.189 -0.746 -6.482 1.00 90.88 133 TYR A O 1
ATOM 1119 N N . PHE A 1 134 ? 7.645 -1.771 -8.449 1.00 83.88 134 PHE A N 1
ATOM 1120 C CA . PHE A 1 134 ? 8.878 -2.441 -8.069 1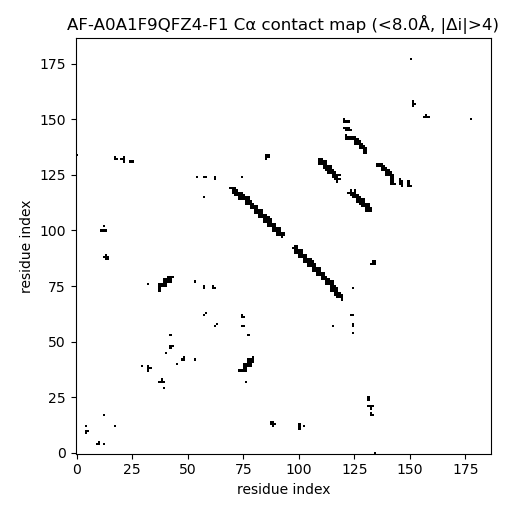.00 83.88 134 PHE A CA 1
ATOM 1121 C C . PHE A 1 134 ? 9.842 -1.480 -7.339 1.00 83.88 134 PHE A C 1
ATOM 1123 O O . PHE A 1 134 ? 10.140 -0.404 -7.878 1.00 83.88 134 PHE A O 1
ATOM 1130 N N . PRO A 1 135 ? 10.310 -1.793 -6.111 1.00 85.69 135 PRO A N 1
ATOM 1131 C CA . PRO A 1 135 ? 10.394 -3.109 -5.446 1.00 85.69 135 PRO A CA 1
ATOM 1132 C C . PRO A 1 135 ? 9.124 -3.675 -4.801 1.00 85.69 135 PRO A C 1
ATOM 1134 O O . PRO A 1 135 ? 9.222 -4.723 -4.175 1.00 85.69 135 PRO A O 1
ATOM 1137 N N . PHE A 1 136 ? 7.990 -2.978 -4.875 1.00 88.19 136 PHE A N 1
ATOM 1138 C CA . PHE A 1 136 ? 6.822 -3.236 -4.023 1.00 88.19 136 PHE A CA 1
ATOM 1139 C C . PHE A 1 136 ? 7.130 -3.073 -2.530 1.00 88.19 136 PHE A C 1
ATOM 1141 O O . PHE A 1 136 ? 6.735 -3.890 -1.703 1.00 88.19 136 PHE A O 1
ATOM 1148 N N . ASN A 1 137 ? 7.872 -2.015 -2.184 1.00 89.00 137 ASN A N 1
ATOM 1149 C CA . ASN A 1 137 ? 8.167 -1.687 -0.790 1.00 89.00 137 ASN A CA 1
ATOM 1150 C C . ASN A 1 137 ? 6.873 -1.582 0.023 1.00 89.00 137 ASN A C 1
ATOM 1152 O O . ASN A 1 137 ? 5.900 -0.981 -0.441 1.00 89.00 137 ASN A O 1
ATOM 1156 N N . ALA A 1 138 ? 6.905 -2.121 1.237 1.00 91.88 138 ALA A N 1
ATOM 1157 C CA . ALA A 1 138 ? 5.828 -1.991 2.196 1.00 91.88 138 ALA A CA 1
ATOM 1158 C C . ALA A 1 138 ? 6.358 -1.408 3.509 1.00 91.88 138 ALA A C 1
ATOM 1160 O O . ALA A 1 138 ? 7.448 -1.765 3.955 1.00 91.88 138 ALA A O 1
ATOM 1161 N N . GLU A 1 139 ? 5.586 -0.514 4.116 1.00 93.19 139 GLU A N 1
ATOM 1162 C CA . GLU A 1 139 ? 5.890 0.106 5.404 1.00 93.19 139 GLU A CA 1
ATOM 1163 C C . GLU A 1 139 ? 4.716 -0.142 6.346 1.00 93.19 139 GLU A C 1
ATOM 1165 O O . GLU A 1 139 ? 3.559 0.080 5.985 1.00 93.19 139 GLU A O 1
ATOM 1170 N N . PHE A 1 140 ? 5.006 -0.614 7.554 1.00 93.56 140 PHE A N 1
ATOM 1171 C CA . PHE A 1 140 ? 3.996 -0.865 8.571 1.00 93.56 140 PHE A CA 1
ATOM 1172 C C . PHE A 1 140 ? 4.113 0.160 9.698 1.00 93.56 140 PHE A C 1
ATOM 1174 O O . PHE A 1 140 ? 5.205 0.399 10.213 1.00 93.56 140 PHE A O 1
ATOM 1181 N N . TYR A 1 141 ? 2.982 0.738 10.091 1.00 92.44 141 TYR A N 1
ATOM 1182 C CA . TYR A 1 141 ? 2.891 1.708 11.172 1.00 92.44 141 TYR A CA 1
ATOM 1183 C C . TYR A 1 141 ? 1.810 1.320 12.178 1.00 92.44 141 TYR A C 1
ATOM 1185 O O . TYR A 1 141 ? 0.682 0.978 11.812 1.00 92.44 141 TYR A O 1
ATOM 1193 N N . PHE A 1 142 ? 2.144 1.477 13.456 1.00 90.94 142 PHE A N 1
ATOM 1194 C CA . PHE A 1 142 ? 1.216 1.411 14.577 1.00 90.94 142 PHE A CA 1
ATOM 1195 C C . PHE A 1 142 ? 1.627 2.419 15.656 1.00 90.94 142 PHE A C 1
ATOM 1197 O O . PHE A 1 142 ? 2.797 2.791 15.772 1.00 90.94 142 PHE A O 1
ATOM 1204 N N . ASN A 1 143 ? 0.668 2.849 16.477 1.00 87.50 143 ASN A N 1
ATOM 1205 C CA . ASN A 1 143 ? 0.939 3.745 17.596 1.00 87.50 143 ASN A CA 1
ATOM 1206 C C . ASN A 1 143 ? 1.229 2.939 18.874 1.00 87.50 143 ASN A C 1
ATOM 1208 O O . ASN A 1 143 ? 0.328 2.339 19.462 1.00 87.50 143 ASN A O 1
ATOM 1212 N N . GLY A 1 144 ? 2.482 2.967 19.337 1.00 85.00 144 GLY A N 1
ATOM 1213 C CA . GLY A 1 144 ? 2.909 2.245 20.539 1.00 85.00 144 GLY A CA 1
ATOM 1214 C C . GLY A 1 144 ? 2.160 2.651 21.815 1.00 85.00 144 GLY A C 1
ATOM 1215 O O . GLY A 1 144 ? 1.915 1.802 22.669 1.00 85.00 144 GLY A O 1
ATOM 1216 N N . HIS A 1 145 ? 1.721 3.909 21.938 1.00 82.38 145 HIS A N 1
ATOM 1217 C CA . HIS A 1 145 ? 0.914 4.331 23.086 1.00 82.38 145 HIS A CA 1
ATOM 1218 C C . HIS A 1 145 ? -0.456 3.646 23.099 1.00 82.38 145 HIS A C 1
ATOM 1220 O O . HIS A 1 145 ? -0.918 3.251 24.168 1.00 82.38 145 HIS A O 1
ATOM 1226 N N . ASN A 1 146 ? -1.077 3.444 21.931 1.00 83.06 146 ASN A N 1
ATOM 1227 C CA . ASN A 1 146 ? -2.355 2.736 21.828 1.00 83.06 146 ASN A CA 1
ATOM 1228 C C . ASN A 1 146 ? -2.197 1.256 22.195 1.00 83.06 146 ASN A C 1
ATOM 1230 O O . ASN A 1 146 ? -3.026 0.728 22.933 1.00 83.06 146 ASN A O 1
ATOM 1234 N N . ALA A 1 147 ? -1.109 0.616 21.760 1.00 82.50 147 ALA A N 1
ATOM 1235 C CA . ALA A 1 147 ? -0.810 -0.770 22.115 1.00 82.50 147 ALA A CA 1
ATOM 1236 C C . ALA A 1 147 ? -0.601 -0.942 23.631 1.00 82.50 147 ALA A C 1
ATOM 1238 O O . ALA A 1 147 ? -1.184 -1.832 24.251 1.00 82.50 147 ALA A O 1
ATOM 1239 N N . VAL A 1 148 ? 0.184 -0.053 24.253 1.00 83.38 148 VAL A N 1
ATOM 1240 C CA . VAL A 1 148 ? 0.408 -0.066 25.709 1.00 83.38 148 VAL A CA 1
ATOM 1241 C C . VAL A 1 148 ? -0.900 0.166 26.460 1.00 83.38 148 VAL A C 1
ATOM 1243 O O . VAL A 1 148 ? -1.212 -0.581 27.383 1.00 83.38 148 VAL A O 1
ATOM 1246 N N . ARG A 1 149 ? -1.693 1.156 26.039 1.00 81.00 149 ARG A N 1
ATOM 1247 C CA . ARG A 1 149 ? -3.022 1.433 26.593 1.00 81.00 149 ARG A CA 1
ATOM 1248 C C . ARG A 1 149 ? -3.924 0.205 26.540 1.00 81.00 149 ARG A C 1
ATOM 1250 O O . ARG A 1 149 ? -4.467 -0.183 27.566 1.00 81.00 149 ARG A O 1
ATOM 1257 N N . LEU A 1 150 ? -4.030 -0.431 25.376 1.00 81.25 150 LEU A N 1
ATOM 1258 C CA . LEU A 1 150 ? -4.873 -1.607 25.190 1.00 81.25 150 LEU A CA 1
ATOM 1259 C C . LEU A 1 150 ? -4.459 -2.752 26.118 1.00 81.25 150 LEU A C 1
ATOM 1261 O O . LEU A 1 150 ? -5.309 -3.446 26.673 1.00 81.25 150 LEU A O 1
ATOM 1265 N N . GLN A 1 151 ? -3.155 -2.938 26.317 1.00 82.88 151 GLN A N 1
ATOM 1266 C CA . GLN A 1 151 ? -2.638 -3.962 27.216 1.00 82.88 151 GLN A CA 1
ATOM 1267 C C . GLN A 1 151 ? -2.904 -3.633 28.693 1.00 82.88 151 GLN A C 1
ATOM 1269 O O . GLN A 1 151 ? -3.254 -4.531 29.457 1.00 82.88 151 GLN A O 1
ATOM 1274 N N . LEU A 1 152 ? -2.782 -2.364 29.095 1.00 83.31 152 LEU A N 1
ATOM 1275 C CA . LEU A 1 152 ? -3.115 -1.916 30.452 1.00 83.31 152 LEU A CA 1
ATOM 1276 C C . LEU A 1 152 ? -4.618 -2.034 30.732 1.00 83.31 152 LEU A C 1
ATOM 1278 O O . LEU A 1 152 ? -4.992 -2.558 31.780 1.00 83.31 152 LEU A O 1
ATOM 1282 N N . ASP A 1 153 ? -5.462 -1.637 29.777 1.00 80.25 153 ASP A N 1
ATOM 1283 C CA . ASP A 1 153 ? -6.919 -1.766 29.857 1.00 80.25 153 ASP A CA 1
ATOM 1284 C C . ASP A 1 153 ? -7.321 -3.251 29.997 1.00 80.25 153 ASP A C 1
ATOM 1286 O O . ASP A 1 153 ? -8.105 -3.599 30.879 1.00 80.25 153 ASP A O 1
ATOM 1290 N N . LYS A 1 154 ? -6.712 -4.160 29.214 1.00 81.31 154 LYS A N 1
ATOM 1291 C CA . LYS A 1 154 ? -6.915 -5.622 29.340 1.00 81.31 154 LYS A CA 1
ATOM 1292 C C . LYS A 1 154 ? -6.495 -6.184 30.698 1.00 81.31 154 LYS A C 1
ATOM 1294 O O . LYS A 1 154 ? -7.068 -7.169 31.151 1.00 81.31 154 LYS A O 1
ATOM 1299 N N . GLN A 1 155 ? -5.482 -5.593 31.326 1.00 83.31 155 GLN A N 1
ATOM 1300 C CA . GLN A 1 155 ? -4.999 -5.994 32.649 1.00 83.31 155 GLN A CA 1
ATOM 1301 C C . GLN A 1 155 ? -5.740 -5.282 33.794 1.00 83.31 155 GLN A C 1
ATOM 1303 O O . GLN A 1 155 ? -5.427 -5.530 34.958 1.00 83.31 155 GLN A O 1
ATOM 1308 N N . GLY A 1 156 ? -6.699 -4.398 33.487 1.00 78.75 156 GLY A N 1
ATOM 1309 C CA . GLY A 1 156 ? -7.426 -3.607 34.482 1.00 78.75 156 GLY A CA 1
ATOM 1310 C C . GLY A 1 156 ? -6.537 -2.620 35.247 1.00 78.75 156 GLY A C 1
ATOM 1311 O O . GLY A 1 156 ? -6.832 -2.279 36.391 1.00 78.75 156 GLY A O 1
ATOM 1312 N N . ILE A 1 157 ? -5.418 -2.188 34.657 1.00 78.44 157 ILE A N 1
ATOM 1313 C CA . ILE A 1 157 ? -4.449 -1.298 35.304 1.00 78.44 157 ILE A CA 1
ATOM 1314 C C . ILE A 1 157 ? -4.769 0.147 34.921 1.00 78.44 157 ILE A C 1
ATOM 1316 O O . ILE A 1 157 ? -4.631 0.533 33.764 1.00 78.44 157 ILE A O 1
ATOM 1320 N N . GLY A 1 158 ? -5.141 0.973 35.901 1.00 72.12 158 GLY A N 1
ATOM 1321 C CA . GLY A 1 158 ? -5.334 2.408 35.689 1.00 72.12 158 GLY A CA 1
ATOM 1322 C C . GLY A 1 158 ? -4.022 3.134 35.367 1.00 72.12 158 GLY A C 1
ATOM 1323 O O . GLY A 1 158 ? -3.002 2.915 36.021 1.00 72.12 158 GLY A O 1
ATOM 1324 N N . TYR A 1 159 ? -4.050 4.038 34.387 1.00 69.50 159 TYR A N 1
ATOM 1325 C CA . TYR A 1 159 ? -2.924 4.904 34.017 1.00 69.50 159 TYR A CA 1
ATOM 1326 C C . TYR A 1 159 ? -3.396 6.343 33.772 1.00 69.50 159 TYR A C 1
ATOM 1328 O O . TYR A 1 159 ? -4.556 6.594 33.451 1.00 69.50 159 TYR A O 1
ATOM 1336 N N . ARG A 1 160 ? -2.481 7.312 33.915 1.00 59.69 160 ARG A N 1
ATOM 1337 C CA . ARG A 1 160 ? -2.699 8.716 33.530 1.00 59.69 160 ARG A CA 1
ATOM 1338 C C . ARG A 1 160 ? -1.842 9.048 32.314 1.00 59.69 160 ARG A C 1
ATOM 1340 O O . ARG A 1 160 ? -0.635 8.828 32.339 1.00 59.69 160 ARG A O 1
ATOM 1347 N N . MET A 1 161 ? -2.461 9.592 31.268 1.00 54.59 161 MET A N 1
ATOM 1348 C CA . MET A 1 161 ? -1.741 10.083 30.091 1.00 54.59 161 MET A CA 1
ATOM 1349 C C . MET A 1 161 ? -1.285 11.529 30.301 1.00 54.59 161 MET A C 1
ATOM 1351 O O . MET A 1 161 ? -2.088 12.383 30.674 1.00 54.59 161 MET A O 1
ATOM 1355 N N . HIS A 1 162 ? -0.022 11.822 29.994 1.00 53.12 162 HIS A N 1
ATOM 1356 C CA . HIS A 1 162 ? 0.437 13.196 29.792 1.00 53.12 162 HIS A CA 1
ATOM 1357 C C . HIS A 1 162 ? 0.292 13.564 28.310 1.00 53.12 162 HIS A C 1
ATOM 1359 O O . HIS A 1 162 ? 0.712 12.810 27.438 1.00 53.12 162 HIS A O 1
ATOM 1365 N N . LYS A 1 163 ? -0.291 14.732 28.013 1.00 41.44 163 LYS A N 1
ATOM 1366 C CA . LYS A 1 163 ? -0.490 15.253 26.644 1.00 41.44 163 LYS A CA 1
ATOM 1367 C C . LYS A 1 163 ? 0.795 15.830 26.005 1.00 41.44 163 LYS A C 1
ATOM 1369 O O . LYS A 1 163 ? 0.702 16.770 25.228 1.00 41.44 163 LYS A O 1
ATOM 1374 N N . ASN A 1 164 ? 1.983 15.310 26.326 1.00 37.88 164 ASN A N 1
ATOM 1375 C CA . ASN A 1 164 ? 3.247 15.809 25.765 1.00 37.88 164 ASN A CA 1
ATOM 1376 C C . ASN A 1 164 ? 3.995 14.692 25.016 1.00 37.88 164 ASN A C 1
ATOM 1378 O O . ASN A 1 164 ? 4.035 13.574 25.530 1.00 37.88 164 ASN A O 1
ATOM 1382 N N . PRO A 1 165 ? 4.629 14.956 23.855 1.00 39.19 165 PRO A N 1
ATOM 1383 C CA . PRO A 1 165 ? 5.338 13.950 23.057 1.00 39.19 165 PRO A CA 1
ATOM 1384 C C . PRO A 1 165 ? 6.718 13.569 23.634 1.00 39.19 165 PRO A C 1
ATOM 1386 O O . PRO A 1 165 ? 7.653 13.280 22.894 1.00 39.19 165 PRO A O 1
ATOM 1389 N N . SER A 1 166 ? 6.871 13.561 24.959 1.00 33.09 166 SER A N 1
ATOM 1390 C CA . SER A 1 166 ? 8.095 13.096 25.618 1.00 33.09 166 SER A CA 1
ATOM 1391 C C . SER A 1 166 ? 7.963 11.608 25.967 1.00 33.09 166 SER A C 1
ATOM 1393 O O . SER A 1 166 ? 6.937 11.216 26.529 1.00 33.09 166 SER A O 1
ATOM 1395 N N . PRO A 1 167 ? 8.977 10.765 25.692 1.00 37.84 167 PRO A N 1
ATOM 1396 C CA . PRO A 1 167 ? 8.959 9.359 26.069 1.00 37.84 167 PRO A CA 1
ATOM 1397 C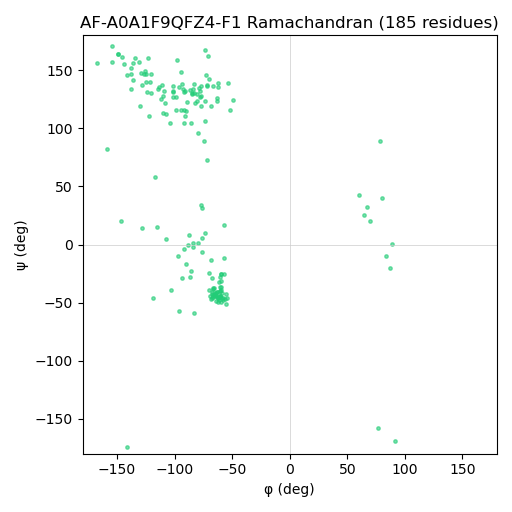 C . PRO A 1 167 ? 9.198 9.270 27.579 1.00 37.84 167 PRO A C 1
ATOM 1399 O O . PRO A 1 167 ? 10.328 9.228 28.051 1.00 37.84 167 PRO A O 1
ATOM 1402 N N . GLY A 1 168 ? 8.127 9.328 28.362 1.00 32.34 168 GLY A N 1
ATOM 1403 C CA . GLY A 1 168 ? 8.232 9.351 29.815 1.00 32.34 168 GLY A CA 1
ATOM 1404 C C . GLY A 1 168 ? 6.940 8.913 30.478 1.00 32.34 168 GLY A C 1
ATOM 1405 O O . GLY A 1 168 ? 6.150 9.741 30.923 1.00 32.34 168 GLY A O 1
ATOM 1406 N N . PHE A 1 169 ? 6.731 7.601 30.579 1.00 42.28 169 PHE A N 1
ATOM 1407 C CA . PHE A 1 169 ? 5.799 7.062 31.563 1.00 42.28 169 PHE A CA 1
ATOM 1408 C C . PHE A 1 169 ? 6.397 7.303 32.956 1.00 42.28 169 PHE A C 1
ATOM 1410 O O . PHE A 1 169 ? 7.467 6.781 33.263 1.00 42.28 169 PHE A O 1
ATOM 1417 N N . LYS A 1 170 ? 5.719 8.063 33.828 1.00 37.41 170 LYS A N 1
ATOM 1418 C CA . LYS A 1 170 ? 6.016 7.982 35.264 1.00 37.41 170 LYS A CA 1
ATOM 1419 C C . LYS A 1 170 ? 5.443 6.669 35.789 1.00 37.41 170 LYS A C 1
ATOM 1421 O O . LYS A 1 170 ? 4.235 6.482 35.903 1.00 37.41 170 LYS A O 1
ATOM 1426 N N . THR A 1 171 ? 6.367 5.756 36.037 1.00 36.94 171 THR A N 1
ATOM 1427 C CA . THR A 1 171 ? 6.207 4.380 36.490 1.00 36.94 171 THR A CA 1
ATOM 1428 C C . THR A 1 171 ? 5.335 4.272 37.743 1.00 36.94 171 THR A C 1
ATOM 1430 O O . THR A 1 171 ? 5.734 4.698 38.823 1.00 36.94 171 THR A O 1
ATOM 1433 N N . CYS A 1 172 ? 4.180 3.611 37.639 1.00 37.44 172 CYS A N 1
ATOM 1434 C CA . CYS A 1 172 ? 3.613 2.895 38.782 1.00 37.44 172 CYS A CA 1
ATOM 1435 C C . CYS A 1 172 ? 4.284 1.507 38.814 1.00 37.44 172 CYS A C 1
ATOM 1437 O O . CYS A 1 172 ? 4.429 0.888 37.761 1.00 37.44 172 CYS A O 1
ATOM 1439 N N . ARG A 1 173 ? 4.750 1.042 39.984 1.00 34.09 173 ARG A N 1
ATOM 1440 C CA . ARG A 1 173 ? 5.731 -0.055 40.227 1.00 34.09 173 ARG A CA 1
ATOM 1441 C C . ARG A 1 173 ? 5.411 -1.467 39.659 1.00 34.09 173 ARG A C 1
ATOM 1443 O O . ARG A 1 173 ? 6.022 -2.441 40.081 1.00 34.09 173 ARG A O 1
ATOM 1450 N N . ARG A 1 174 ? 4.490 -1.627 38.703 1.00 38.47 174 ARG A N 1
ATOM 1451 C CA . ARG A 1 174 ? 4.003 -2.922 38.178 1.00 38.47 174 ARG A CA 1
ATOM 1452 C C . ARG A 1 174 ? 4.325 -3.203 36.701 1.00 38.47 174 ARG A C 1
ATOM 1454 O O . ARG A 1 174 ? 3.749 -4.115 36.121 1.00 38.47 174 ARG A O 1
ATOM 1461 N N . PHE A 1 175 ? 5.245 -2.455 36.088 1.00 40.22 175 PHE A N 1
ATOM 1462 C CA . PHE A 1 175 ? 5.534 -2.545 34.644 1.00 40.22 175 PHE A CA 1
ATOM 1463 C C . PHE A 1 175 ? 6.373 -3.773 34.219 1.00 40.22 175 PHE A C 1
ATOM 1465 O O . PHE A 1 175 ? 6.531 -4.030 33.030 1.00 40.22 175 PHE A O 1
ATOM 1472 N N . SER A 1 176 ? 6.878 -4.580 35.159 1.00 37.91 176 SER A N 1
ATOM 1473 C CA . SER A 1 176 ? 7.784 -5.712 34.886 1.00 37.91 176 SER A CA 1
ATOM 1474 C C . SER A 1 176 ? 7.132 -6.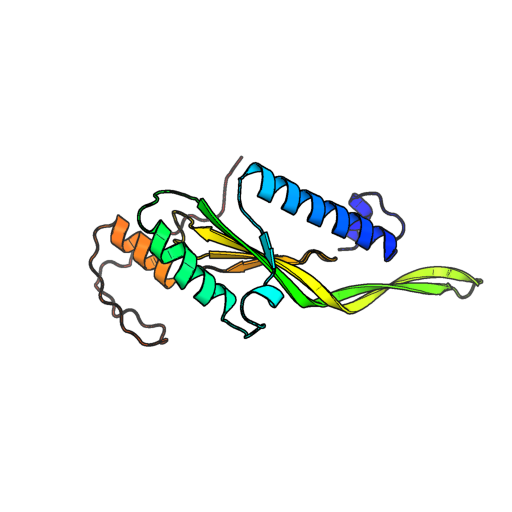951 34.242 1.00 37.91 176 SER A C 1
ATOM 1476 O O . SER A 1 176 ? 7.768 -7.999 34.157 1.00 37.91 176 SER A O 1
ATOM 1478 N N . ARG A 1 177 ? 5.871 -6.878 33.786 1.00 40.09 177 ARG A N 1
ATOM 1479 C CA . ARG A 1 177 ? 5.128 -8.032 33.228 1.00 40.09 177 ARG A CA 1
ATOM 1480 C C . ARG A 1 177 ? 4.483 -7.800 31.858 1.00 40.09 177 ARG A C 1
ATOM 1482 O O . ARG A 1 177 ? 3.653 -8.606 31.437 1.00 40.09 177 ARG A O 1
ATOM 1489 N N . LEU A 1 178 ? 4.850 -6.744 31.134 1.00 42.25 178 LEU A N 1
ATOM 1490 C CA . LEU A 1 178 ? 4.374 -6.550 29.761 1.00 42.25 178 LEU A CA 1
ATOM 1491 C C . LEU A 1 178 ? 5.187 -7.427 28.798 1.00 42.25 178 LEU A C 1
ATOM 1493 O O . LEU A 1 178 ? 6.272 -7.055 28.366 1.00 42.25 178 LEU A O 1
ATOM 1497 N N . ARG A 1 179 ? 4.661 -8.614 28.477 1.00 42.75 179 ARG A N 1
ATOM 1498 C CA . ARG A 1 179 ? 5.132 -9.425 27.347 1.00 42.75 179 ARG A CA 1
ATOM 1499 C C . ARG A 1 179 ? 4.330 -9.048 26.105 1.00 42.75 179 ARG A C 1
ATOM 1501 O O . ARG A 1 179 ? 3.126 -9.290 26.062 1.00 42.75 179 ARG A O 1
ATOM 1508 N N . PHE A 1 180 ? 4.998 -8.470 25.113 1.00 42.84 180 PHE A N 1
ATOM 1509 C CA . PHE A 1 180 ? 4.496 -8.465 23.742 1.00 42.84 180 PHE A CA 1
ATOM 1510 C C . PHE A 1 180 ? 4.755 -9.856 23.147 1.00 42.84 180 PHE A C 1
ATOM 1512 O O . PHE A 1 180 ? 5.829 -10.409 23.393 1.00 42.84 180 PHE A O 1
ATOM 1519 N N . PRO A 1 181 ? 3.804 -10.465 22.422 1.00 38.38 181 PRO A N 1
ATOM 1520 C CA . PRO A 1 181 ? 4.084 -11.710 21.724 1.00 38.38 181 PRO A CA 1
ATOM 1521 C C . PRO A 1 181 ? 5.162 -11.459 20.662 1.00 38.38 181 PRO A C 1
ATOM 1523 O O . PRO A 1 181 ? 5.006 -10.585 19.808 1.00 38.38 181 PRO A O 1
ATOM 1526 N N . SER A 1 182 ? 6.262 -12.209 20.735 1.00 33.53 182 SER A N 1
ATOM 1527 C CA . SER A 1 182 ? 7.254 -12.274 19.663 1.00 33.53 182 SER A CA 1
ATOM 1528 C C . SER A 1 182 ? 6.593 -12.844 18.410 1.00 33.53 182 SER A C 1
ATOM 1530 O O . SER A 1 182 ? 5.793 -13.777 18.498 1.00 33.53 182 SER A O 1
ATOM 1532 N N . ALA A 1 183 ? 6.917 -12.281 17.247 1.00 37.66 183 ALA A N 1
ATOM 1533 C CA . ALA A 1 183 ? 6.487 -12.798 15.954 1.00 37.66 183 ALA A CA 1
ATOM 1534 C C . ALA A 1 183 ? 7.247 -14.096 15.629 1.00 37.66 183 ALA A C 1
ATOM 1536 O O . ALA A 1 183 ? 8.138 -14.105 14.791 1.00 37.66 183 ALA A O 1
ATOM 1537 N N . GLU A 1 184 ? 6.907 -15.183 16.312 1.00 34.75 184 GLU A N 1
ATOM 1538 C CA . GLU A 1 184 ? 7.343 -16.534 15.979 1.00 34.75 184 GLU A CA 1
ATOM 1539 C C . GLU A 1 184 ? 6.161 -17.494 16.141 1.00 34.75 184 GLU A C 1
ATOM 1541 O O . GLU A 1 184 ? 5.435 -17.459 17.134 1.00 34.75 184 GLU A O 1
ATOM 1546 N N . ASN A 1 185 ? 6.000 -18.341 15.124 1.00 32.44 185 ASN A N 1
ATOM 1547 C CA . ASN A 1 185 ? 5.031 -19.427 14.969 1.00 32.44 185 ASN A CA 1
ATOM 1548 C C . ASN A 1 185 ? 3.597 -19.038 14.580 1.00 32.44 185 ASN A C 1
ATOM 1550 O O . ASN A 1 185 ? 2.679 -18.960 15.395 1.00 32.44 185 ASN A O 1
ATOM 1554 N N . ARG A 1 186 ? 3.377 -18.972 13.263 1.00 33.09 186 ARG A N 1
ATOM 1555 C CA . ARG A 1 186 ? 2.214 -19.631 12.659 1.00 33.09 186 ARG A CA 1
ATOM 1556 C C . ARG A 1 186 ? 2.725 -20.603 11.600 1.00 33.09 186 ARG A C 1
ATOM 1558 O O . ARG A 1 186 ? 3.318 -20.181 10.612 1.00 33.09 186 ARG A O 1
ATOM 1565 N N . SER A 1 187 ? 2.564 -21.879 11.933 1.00 30.17 187 SER A N 1
ATOM 1566 C CA . SER A 1 187 ? 2.665 -23.070 11.087 1.00 30.17 187 SER A CA 1
ATOM 1567 C C . SER A 1 187 ? 1.688 -23.032 9.922 1.00 30.17 187 SER A C 1
ATOM 1569 O O . SER A 1 187 ? 0.568 -22.523 10.165 1.00 30.17 187 SER A O 1
#

Solvent-accessible surface area (backbone atoms only — not comparable to full-atom values): 11400 Å² total; per-residue (Å²): 106,74,67,56,46,46,74,72,68,44,90,69,74,46,58,66,58,47,46,54,54,25,52,52,51,51,53,48,52,52,50,50,28,61,74,73,71,44,66,71,42,56,42,71,80,72,73,71,73,58,88,72,47,67,62,53,48,44,47,67,71,42,46,74,77,46,77,82,66,81,61,70,48,73,73,41,35,37,34,40,79,42,81,41,84,29,64,46,48,44,80,41,71,46,97,87,67,49,78,44,78,43,78,43,82,42,80,43,77,36,53,30,39,36,42,30,26,35,36,76,71,49,33,63,78,22,36,41,37,36,37,48,46,55,84,45,54,69,50,80,49,71,49,67,67,44,20,53,47,51,54,30,58,75,69,71,50,89,83,85,86,73,100,57,100,63,99,69,82,84,78,66,100,72,69,94,71,81,7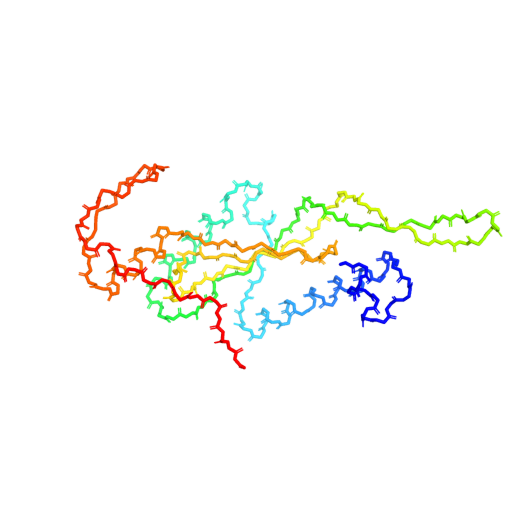5,75,85,70,98,71,85,84,130

Foldseek 3Di:
DVVVCVVVVDPADAPVVQVVQLVVVVVVVVVVCVVQVADEAEVCVPDNDDPPVVQVVLCVPFVVVCVPDDAKDWRHKYKYWDWDWAKHWDWDADPVRDIGIDIDIDIDTFIKIWTFIAHLQQGDRKTWIFTSTPVRDIDTDGDNVRNVVSVCVVVVHDADDDPDPDPDGPDDPPPPPDDDDDPDDDD

Secondary structure (DSSP, 8-state):
-HHHHHHTT-S---HHHHHHHHHHHHHHHHHHHHHTT--EEEGGGTS---TTHHHHHHIIIIIHHHTT--S-EEEEEEEEEEEEEEEEEEEEE-TTS-EEEEEEEEEEEEEEEEEEEEETTTEEEEEEEEESSTTT-EEEE--HHHHHHHHHHHTT------SS-S------TTGGG--PPPS----